Protein AF-0000000075289597 (afdb_homodimer)

Organism: Plasmodium knowlesi (strain H) (NCBI:txid5851)

Foldseek 3Di:
DQDDWDWDDDPQETETERAEQAAEDEDEPHDAAHEYEYEHYENYEYEYEDQEHAEYEYYHYENYEYEYEYYDAEYEYECYEQYEYEYQAEHAEYEEELYENYEYEEECNYDHHDYHYDNYYNYKYWYAHPVRDTDIAGDADDKDWDADPRDIDIDGDPVHDD/DQDDWDWDDDPQETETERAEQAAEDEDEPHDAAHEYEYEHYENYEYEYEDQEHAEYEYYHYENYEYEYEYYDAEYEYECYEQYEYEYQAEHAEYEYELYENYEYEEECNYDHHDYHYDNYYNYKYWYAHPVRDTDIAGDADDKDWDADPRDIDIDGDPVHDD

Solvent-accessible surface area (backbone atoms only — not comparable to full-atom values): 15578 Å² total; per-residue (Å²): 128,86,63,70,55,46,76,44,79,53,91,57,33,36,42,35,34,34,39,65,63,39,81,69,45,76,42,77,78,63,42,54,80,20,32,40,38,37,32,52,28,29,43,26,29,36,37,42,66,38,67,44,26,28,33,40,35,40,34,45,29,34,47,27,36,38,39,35,33,29,42,71,48,40,37,38,39,32,52,26,32,45,32,38,41,36,32,66,28,34,56,46,36,38,35,40,31,46,25,37,39,38,38,38,36,35,25,57,66,38,64,49,38,35,36,37,40,26,44,32,39,66,33,35,41,35,39,30,42,94,86,68,47,76,46,79,46,72,58,84,47,45,35,35,34,38,38,48,87,86,40,80,46,76,43,76,32,81,88,57,82,128,128,86,63,70,58,45,76,45,77,55,94,51,32,39,41,35,32,34,39,64,64,37,79,68,46,76,43,77,78,62,43,55,80,21,32,40,39,38,30,52,28,30,43,27,31,36,38,41,67,37,67,44,25,28,33,42,35,39,36,45,29,34,46,28,35,38,38,36,34,29,42,71,48,39,39,38,38,31,52,26,33,45,31,36,41,36,30,64,28,35,57,46,34,38,36,39,31,48,24,38,39,40,37,38,35,38,24,58,66,38,66,51,36,36,36,38,40,27,43,31,38,66,32,36,40,35,38,30,41,94,84,69,49,77,44,79,48,73,56,83,45,45,34,35,34,38,38,49,88,87,41,78,46,77,43,75,32,81,88,58,83,128

InterPro domains:
  IPR001837 Adenylate cyclase-associated CAP [PTHR10652] (7-158)
  IPR006599 CARP motif [SM00673] (41-79)
  IPR006599 CARP motif [SM00673] (80-117)
  IPR013912 Adenylate cyclase-associated CAP, C-terminal [PF08603] (6-158)
  IPR016098 Cyclase-associated protein CAP/septum formation inhibitor MinC, C-terminal [G3DSA:2.160.20.70] (2-161)
  IPR017901 C-CAP/cofactor C-like domain [PS51329] (2-139)
  IPR036223 Adenylate cyclase-associated CAP, C-terminal superfamily [SSF69340] (7-159)

Structure (mmCIF, N/CA/C/O backbone):
data_AF-0000000075289597-model_v1
#
loop_
_entity.id
_entity.type
_entity.pdbx_description
1 polymer 'Cyclase-associated protein, putative'
#
loop_
_atom_site.group_PDB
_atom_site.id
_atom_site.type_symbol
_atom_site.label_atom_id
_atom_site.label_alt_id
_atom_site.label_comp_id
_atom_site.label_asym_id
_atom_site.label_entity_id
_atom_site.label_seq_id
_atom_site.pdbx_PDB_ins_code
_atom_site.Cartn_x
_atom_site.Cartn_y
_atom_site.Cartn_z
_atom_site.occupancy
_atom_site.B_iso_or_equiv
_atom_site.auth_seq_id
_atom_site.auth_comp_id
_atom_site.auth_asym_id
_atom_site.auth_atom_id
_atom_site.pdbx_PDB_model_num
ATOM 1 N N . MET A 1 1 ? 30.141 -8.047 -5.809 1 43.53 1 MET A N 1
ATOM 2 C CA . MET A 1 1 ? 30.281 -9.305 -6.547 1 43.53 1 MET A CA 1
ATOM 3 C C . MET A 1 1 ? 28.969 -10.062 -6.605 1 43.53 1 MET A C 1
ATOM 5 O O . MET A 1 1 ? 28.328 -10.305 -5.574 1 43.53 1 MET A O 1
ATOM 9 N N . THR A 1 2 ? 28.172 -9.922 -7.672 1 60 2 THR A N 1
ATOM 10 C CA . THR A 1 2 ? 26.828 -10.492 -7.75 1 60 2 THR A CA 1
ATOM 11 C C . THR A 1 2 ? 26.875 -11.992 -7.473 1 60 2 THR A C 1
ATOM 13 O O . THR A 1 2 ? 27.703 -12.711 -8.023 1 60 2 THR A O 1
ATOM 16 N N . SER A 1 3 ? 26.328 -12.445 -6.309 1 80 3 SER A N 1
ATOM 17 C CA . SER A 1 3 ? 26.391 -13.844 -5.902 1 80 3 SER A CA 1
ATOM 18 C C . SER A 1 3 ? 25.812 -14.758 -6.98 1 80 3 SER A C 1
ATOM 20 O O . SER A 1 3 ? 24.922 -14.352 -7.734 1 80 3 SER A O 1
ATOM 22 N N . GLN A 1 4 ? 26.469 -15.805 -7.414 1 92.19 4 GLN A N 1
ATOM 23 C CA . GLN A 1 4 ? 26.016 -16.797 -8.383 1 92.19 4 GLN A CA 1
ATOM 24 C C . GLN A 1 4 ? 24.75 -17.5 -7.902 1 92.19 4 GLN A C 1
ATOM 26 O O . GLN A 1 4 ? 24.531 -17.641 -6.695 1 92.19 4 GLN A O 1
ATOM 31 N N . GLY A 1 5 ? 23.891 -17.781 -8.891 1 96.56 5 GLY A N 1
ATOM 32 C CA . GLY A 1 5 ? 22.688 -18.531 -8.586 1 96.56 5 GLY A CA 1
ATOM 33 C C . GLY A 1 5 ? 22.969 -19.781 -7.781 1 96.56 5 GLY A C 1
ATOM 34 O O . GLY A 1 5 ? 23.969 -20.469 -8 1 96.56 5 GLY A O 1
ATOM 35 N N . ALA A 1 6 ? 22.125 -20.094 -6.879 1 97.5 6 ALA A N 1
ATOM 36 C CA . ALA A 1 6 ? 22.328 -21.25 -6.016 1 97.5 6 ALA A CA 1
ATOM 37 C C . ALA A 1 6 ? 20.984 -21.875 -5.629 1 97.5 6 ALA A C 1
ATOM 39 O O . ALA A 1 6 ? 19.969 -21.188 -5.535 1 97.5 6 ALA A O 1
ATOM 40 N N . VAL A 1 7 ? 20.938 -23.141 -5.5 1 97.88 7 VAL A N 1
ATOM 41 C CA . VAL A 1 7 ? 19.844 -23.922 -4.926 1 97.88 7 VAL A CA 1
ATOM 42 C C . VAL A 1 7 ? 20.375 -24.781 -3.777 1 97.88 7 VAL A C 1
ATOM 44 O O . VAL A 1 7 ? 21.266 -25.609 -3.975 1 97.88 7 VAL A O 1
ATOM 47 N N . LYS A 1 8 ? 19.891 -24.531 -2.625 1 97.62 8 LYS A N 1
ATOM 48 C CA . LYS A 1 8 ? 20.375 -25.25 -1.449 1 97.62 8 LYS A CA 1
ATOM 49 C C . LYS A 1 8 ? 19.219 -25.719 -0.582 1 97.62 8 LYS A C 1
ATOM 51 O O . LYS A 1 8 ? 18.219 -25.016 -0.415 1 97.62 8 LYS A O 1
ATOM 56 N N . LEU A 1 9 ? 19.422 -26.891 -0.018 1 98.06 9 LEU A N 1
ATOM 57 C CA . LEU A 1 9 ? 18.438 -27.406 0.941 1 98.06 9 LEU A CA 1
ATOM 58 C C . LEU A 1 9 ? 18.953 -27.25 2.369 1 98.06 9 LEU A C 1
ATOM 60 O O . LEU A 1 9 ? 20.047 -27.703 2.695 1 98.06 9 LEU A O 1
ATOM 64 N N . LYS A 1 10 ? 18.344 -26.5 3.133 1 96.75 10 LYS A N 1
ATOM 65 C CA . LYS A 1 10 ? 18.609 -26.359 4.559 1 96.75 10 LYS A CA 1
ATOM 66 C C . LYS A 1 10 ? 17.391 -26.734 5.391 1 96.75 10 LYS A C 1
ATOM 68 O O . LYS A 1 10 ? 16.375 -26.047 5.34 1 96.75 10 LYS A O 1
ATOM 73 N N . ASP A 1 11 ? 17.766 -27.844 6.508 1 89.5 11 ASP A N 1
ATOM 74 C CA . ASP A 1 11 ? 16.703 -28.344 7.375 1 89.5 11 ASP A CA 1
ATOM 75 C C . ASP A 1 11 ? 15.445 -28.656 6.57 1 89.5 11 ASP A C 1
ATOM 77 O O . ASP A 1 11 ? 15.047 -27.875 5.707 1 89.5 11 ASP A O 1
ATOM 81 N N . ASN A 1 12 ? 14.43 -28.344 5.734 1 97.69 12 ASN A N 1
ATOM 82 C CA . ASN A 1 12 ? 13.258 -28.594 4.91 1 97.69 12 ASN A CA 1
ATOM 83 C C . ASN A 1 12 ? 12.938 -27.391 4.02 1 97.69 12 ASN A C 1
ATOM 85 O O . ASN A 1 12 ? 11.828 -27.281 3.498 1 97.69 12 ASN A O 1
ATOM 89 N N . GLN A 1 13 ? 13.773 -26.547 3.85 1 98.5 13 GLN A N 1
ATOM 90 C CA . GLN A 1 13 ? 13.562 -25.359 3.023 1 98.5 13 GLN A CA 1
ATOM 91 C C . GLN A 1 13 ? 14.547 -25.312 1.856 1 98.5 13 GLN A C 1
ATOM 93 O O . GLN A 1 13 ? 15.758 -25.328 2.061 1 98.5 13 GLN A O 1
ATOM 98 N N . TRP A 1 14 ? 14.016 -25.359 0.68 1 98.75 14 TRP A N 1
ATOM 99 C CA . TRP A 1 14 ? 14.844 -25.078 -0.488 1 98.75 14 TRP A CA 1
ATOM 100 C C . TRP A 1 14 ? 15.086 -23.578 -0.637 1 98.75 14 TRP A C 1
ATOM 102 O O . TRP A 1 14 ? 14.133 -22.797 -0.714 1 98.75 14 TRP A O 1
ATOM 112 N N . GLU A 1 15 ? 16.312 -23.141 -0.608 1 98.69 15 GLU A N 1
ATOM 113 C CA . GLU A 1 15 ? 16.703 -21.766 -0.862 1 98.69 15 GLU A CA 1
ATOM 114 C C . GLU A 1 15 ? 17.219 -21.594 -2.285 1 98.69 15 GLU A C 1
ATOM 116 O O . GLU A 1 15 ? 18.219 -22.203 -2.668 1 98.69 15 GLU A O 1
ATOM 121 N N . VAL A 1 16 ? 16.547 -20.828 -3.027 1 98.75 16 VAL A N 1
ATOM 122 C CA . VAL A 1 16 ? 16.875 -20.547 -4.418 1 98.75 16 VAL A CA 1
ATOM 123 C C . VAL A 1 16 ? 17.203 -19.062 -4.582 1 98.75 16 VAL A C 1
ATOM 125 O O . VAL A 1 16 ? 16.328 -18.203 -4.43 1 98.75 16 VAL A O 1
ATOM 128 N N . SER A 1 17 ? 18.484 -18.688 -4.914 1 98.5 17 SER A N 1
ATOM 129 C CA . SER A 1 17 ? 18.781 -17.266 -4.848 1 98.5 17 SER A CA 1
ATOM 130 C C . SER A 1 17 ? 19.781 -16.859 -5.926 1 98.5 17 SER A C 1
ATOM 132 O O . SER A 1 17 ? 20.5 -17.703 -6.457 1 98.5 17 SER A O 1
ATOM 134 N N . ASN A 1 18 ? 19.641 -15.633 -6.332 1 98.62 18 ASN A N 1
ATOM 135 C CA . ASN A 1 18 ? 20.656 -14.898 -7.078 1 98.62 18 ASN A CA 1
ATOM 136 C C . ASN A 1 18 ? 20.703 -15.336 -8.539 1 98.62 18 ASN A C 1
ATOM 138 O O . ASN A 1 18 ? 21.734 -15.195 -9.203 1 98.62 18 ASN A O 1
ATOM 142 N N . TYR A 1 19 ? 19.609 -15.945 -8.945 1 98.56 19 TYR A N 1
ATOM 143 C CA . TYR A 1 19 ? 19.516 -16.203 -10.375 1 98.56 19 TYR A CA 1
ATOM 144 C C . TYR A 1 19 ? 19.156 -14.922 -11.133 1 98.56 19 TYR A C 1
ATOM 146 O O . TYR A 1 19 ? 18.281 -14.164 -10.711 1 98.56 19 TYR A O 1
ATOM 154 N N . LYS A 1 20 ? 19.844 -14.656 -12.188 1 98.31 20 LYS A N 1
ATOM 155 C CA . LYS A 1 20 ? 19.594 -13.492 -13.031 1 98.31 20 LYS A CA 1
ATOM 156 C C . LYS A 1 20 ? 19.531 -13.883 -14.5 1 98.31 20 LYS A C 1
ATOM 158 O O . LYS A 1 20 ? 20.5 -14.414 -15.047 1 98.31 20 LYS A O 1
ATOM 163 N N . ASN A 1 21 ? 18.391 -13.68 -15.094 1 98 21 ASN A N 1
ATOM 164 C CA . ASN A 1 21 ? 18.156 -13.852 -16.531 1 98 21 ASN A CA 1
ATOM 165 C C . ASN A 1 21 ? 18.406 -15.289 -16.969 1 98 21 ASN A C 1
ATOM 167 O O . ASN A 1 21 ? 18.984 -15.523 -18.031 1 98 21 ASN A O 1
ATOM 171 N N . GLU A 1 22 ? 18.141 -16.203 -16.062 1 97.25 22 GLU A N 1
ATOM 172 C CA . GLU A 1 22 ? 18.109 -17.609 -16.469 1 97.25 22 GLU A CA 1
ATOM 173 C C . GLU A 1 22 ? 16.781 -17.969 -17.125 1 97.25 22 GLU A C 1
ATOM 175 O O . GLU A 1 22 ? 15.719 -17.547 -16.672 1 97.25 22 GLU A O 1
ATOM 180 N N . LYS A 1 23 ? 16.953 -18.625 -18.188 1 97.25 23 LYS A N 1
ATOM 181 C CA . LYS A 1 23 ? 15.727 -18.984 -18.906 1 97.25 23 LYS A CA 1
ATOM 182 C C . LYS A 1 23 ? 14.836 -19.875 -18.047 1 97.25 23 LYS A C 1
ATOM 184 O O . LYS A 1 23 ? 13.617 -19.688 -18 1 97.25 23 LYS A O 1
ATOM 189 N N . LYS A 1 24 ? 15.5 -20.922 -17.438 1 98.44 24 LYS A N 1
ATOM 190 C CA . LYS A 1 24 ? 14.719 -21.875 -16.656 1 98.44 24 LYS A CA 1
ATOM 191 C C . LYS A 1 24 ? 15.57 -22.531 -15.578 1 98.44 24 LYS A C 1
ATOM 193 O O . LYS A 1 24 ? 16.688 -22.969 -15.844 1 98.44 24 LYS A O 1
ATOM 198 N N . VAL A 1 25 ? 15.125 -22.484 -14.445 1 98.44 25 VAL A N 1
ATOM 199 C CA . VAL A 1 25 ? 15.664 -23.234 -13.312 1 98.44 25 VAL A CA 1
ATOM 200 C C . VAL A 1 25 ? 14.633 -24.234 -12.82 1 98.44 25 VAL A C 1
ATOM 202 O O . VAL A 1 25 ? 13.508 -23.859 -12.461 1 98.44 25 VAL A O 1
ATOM 205 N N . THR A 1 26 ? 15.008 -25.516 -12.805 1 98.69 26 THR A N 1
ATOM 206 C CA . THR A 1 26 ? 14.055 -26.562 -12.43 1 98.69 26 THR A CA 1
ATOM 207 C C . THR A 1 26 ? 14.422 -27.156 -11.078 1 98.69 26 THR A C 1
ATOM 209 O O . THR A 1 26 ? 15.578 -27.5 -10.836 1 98.69 26 THR A O 1
ATOM 212 N N . LEU A 1 27 ? 13.453 -27.203 -10.227 1 98.56 27 LEU A N 1
ATOM 213 C CA . LEU A 1 27 ? 13.562 -27.938 -8.977 1 98.56 27 LEU A CA 1
ATOM 214 C C . LEU A 1 27 ? 12.812 -29.266 -9.055 1 98.56 27 LEU A C 1
ATOM 216 O O . LEU A 1 27 ? 11.578 -29.281 -9.125 1 98.56 27 LEU A O 1
ATOM 220 N N . ASP A 1 28 ? 13.539 -30.344 -8.984 1 97.75 28 ASP A N 1
ATOM 221 C CA . ASP A 1 28 ? 12.891 -31.641 -9.195 1 97.75 28 ASP A CA 1
ATOM 222 C C . ASP A 1 28 ? 13.078 -32.531 -7.98 1 97.75 28 ASP A C 1
ATOM 224 O O . ASP A 1 28 ? 12.695 -33.719 -8.008 1 97.75 28 ASP A O 1
ATOM 228 N N . GLN A 1 29 ? 13.609 -32 -6.906 1 97.88 29 GLN A N 1
ATOM 229 C CA . GLN A 1 29 ? 13.867 -32.844 -5.738 1 97.88 29 GLN A CA 1
ATOM 230 C C . GLN A 1 29 ? 13.039 -32.375 -4.539 1 97.88 29 GLN A C 1
ATOM 232 O O . GLN A 1 29 ? 13.266 -32.812 -3.414 1 97.88 29 GLN A O 1
ATOM 237 N N . VAL A 1 30 ? 12.133 -31.453 -4.789 1 98.56 30 VAL A N 1
ATOM 238 C CA . VAL A 1 30 ? 11.32 -30.922 -3.695 1 98.56 30 VAL A CA 1
ATOM 239 C C . VAL A 1 30 ? 10.422 -32.031 -3.137 1 98.56 30 VAL A C 1
ATOM 241 O O . VAL A 1 30 ? 9.836 -32.781 -3.893 1 98.56 30 VAL A O 1
ATOM 244 N N . GLN A 1 31 ? 10.312 -32.094 -1.853 1 98.06 31 GLN A N 1
ATOM 245 C CA . GLN A 1 31 ? 9.461 -33.062 -1.181 1 98.06 31 GLN A CA 1
ATOM 246 C C . GLN A 1 31 ? 8.234 -32.375 -0.566 1 98.06 31 GLN A C 1
ATOM 248 O O . GLN A 1 31 ? 8.203 -31.156 -0.429 1 98.06 31 GLN A O 1
ATOM 253 N N . VAL A 1 32 ? 7.336 -33.188 -0.093 1 98.06 32 VAL A N 1
ATOM 254 C CA . VAL A 1 32 ? 6.012 -32.781 0.341 1 98.06 32 VAL A CA 1
ATOM 255 C C . VAL A 1 32 ? 6.141 -31.844 1.549 1 98.06 32 VAL A C 1
ATOM 257 O O . VAL A 1 32 ? 5.359 -30.906 1.704 1 98.06 32 VAL A O 1
ATOM 260 N N . ASN A 1 33 ? 7.082 -32.094 2.355 1 98.06 33 ASN A N 1
ATOM 261 C CA . ASN A 1 33 ? 7.207 -31.312 3.582 1 98.06 33 ASN A CA 1
ATOM 262 C C . ASN A 1 33 ? 8.133 -30.109 3.393 1 98.06 33 ASN A C 1
ATOM 264 O O . ASN A 1 33 ? 8.438 -29.406 4.352 1 98.06 33 ASN A O 1
ATOM 268 N N . ASN A 1 34 ? 8.602 -29.859 2.078 1 98.75 34 ASN A N 1
ATOM 269 C CA . ASN A 1 34 ? 9.547 -28.781 1.824 1 98.75 34 ASN A CA 1
ATOM 270 C C . ASN A 1 34 ? 8.836 -27.453 1.571 1 98.75 34 ASN A C 1
ATOM 272 O O . ASN A 1 34 ? 7.734 -27.438 1.013 1 98.75 34 ASN A O 1
ATOM 276 N N . ALA A 1 35 ? 9.383 -26.406 2.096 1 98.81 35 ALA A N 1
ATOM 277 C CA . ALA A 1 35 ? 9.086 -25.078 1.591 1 98.81 35 ALA A CA 1
ATOM 278 C C . ALA A 1 35 ? 10.102 -24.641 0.54 1 98.81 35 ALA A C 1
ATOM 280 O O . ALA A 1 35 ? 11.266 -25.047 0.594 1 98.81 35 ALA A O 1
ATOM 281 N N . VAL A 1 36 ? 9.711 -23.938 -0.433 1 98.88 36 VAL A N 1
ATOM 282 C CA . VAL A 1 36 ? 10.609 -23.375 -1.437 1 98.88 36 VAL A CA 1
ATOM 283 C C . VAL A 1 36 ? 10.664 -21.859 -1.293 1 98.88 36 VAL A C 1
ATOM 285 O O . VAL A 1 36 ? 9.625 -21.188 -1.344 1 98.88 36 VAL A O 1
ATOM 288 N N . ASN A 1 37 ? 11.805 -21.328 -1.07 1 98.88 37 ASN A N 1
ATOM 289 C CA . ASN A 1 37 ? 12.039 -19.891 -0.942 1 98.88 37 ASN A CA 1
ATOM 290 C C . ASN A 1 37 ? 12.906 -19.359 -2.078 1 98.88 37 ASN A C 1
ATOM 292 O O . ASN A 1 37 ? 14.086 -19.688 -2.168 1 98.88 37 ASN A O 1
ATOM 296 N N . ILE A 1 38 ? 12.32 -18.547 -2.873 1 98.88 38 ILE A N 1
ATOM 297 C CA . ILE A 1 38 ? 13.031 -17.938 -3.984 1 98.88 38 ILE A CA 1
ATOM 298 C C . ILE A 1 38 ? 13.305 -16.469 -3.662 1 98.88 38 ILE A C 1
ATOM 300 O O . ILE A 1 38 ? 12.383 -15.695 -3.381 1 98.88 38 ILE A O 1
ATOM 304 N N . TYR A 1 39 ? 14.562 -16.062 -3.678 1 98.5 39 TYR A N 1
ATOM 305 C CA . TYR A 1 39 ? 14.805 -14.68 -3.279 1 98.5 39 TYR A CA 1
ATOM 306 C C . TYR A 1 39 ? 15.992 -14.094 -4.043 1 98.5 39 TYR A C 1
ATOM 308 O O . TYR A 1 39 ? 16.875 -14.828 -4.488 1 98.5 39 TYR A O 1
ATOM 316 N N . HIS A 1 40 ? 15.906 -12.812 -4.277 1 98.69 40 HIS A N 1
ATOM 317 C CA . HIS A 1 40 ? 16.953 -12.047 -4.957 1 98.69 40 HIS A CA 1
ATOM 318 C C . HIS A 1 40 ? 17.219 -12.602 -6.352 1 98.69 40 HIS A C 1
ATOM 320 O O . HIS A 1 40 ? 18.375 -12.82 -6.723 1 98.69 40 HIS A O 1
ATOM 326 N N . CYS A 1 41 ? 16.156 -12.867 -7.055 1 98.81 41 CYS A N 1
ATOM 327 C CA . CYS A 1 41 ? 16.281 -13.367 -8.422 1 98.81 41 CYS A CA 1
ATOM 328 C C . CYS A 1 41 ? 15.688 -12.375 -9.414 1 98.81 41 CYS A C 1
ATOM 330 O O . CYS A 1 41 ? 14.82 -11.57 -9.055 1 98.81 41 CYS A O 1
ATOM 332 N N . GLU A 1 42 ? 16.109 -12.383 -10.578 1 98.81 42 GLU A N 1
ATOM 333 C CA . GLU A 1 42 ? 15.672 -11.453 -11.617 1 98.81 42 GLU A CA 1
ATOM 334 C C . GLU A 1 42 ? 15.578 -12.148 -12.977 1 98.81 42 GLU A C 1
ATOM 336 O O . GLU A 1 42 ? 16.484 -12.891 -13.359 1 98.81 42 GLU A O 1
ATOM 341 N N . GLY A 1 43 ? 14.562 -11.898 -13.648 1 98.62 43 GLY A N 1
ATOM 342 C CA . GLY A 1 43 ? 14.438 -12.32 -15.031 1 98.62 43 GLY A CA 1
ATOM 343 C C . GLY A 1 43 ? 14.555 -13.82 -15.219 1 98.62 43 GLY A C 1
ATOM 344 O O . GLY A 1 43 ? 15.188 -14.289 -16.172 1 98.62 43 GLY A O 1
ATOM 345 N N . THR A 1 44 ? 14.062 -14.602 -14.336 1 98.88 44 THR A N 1
ATOM 346 C CA . THR A 1 44 ? 14.266 -16.047 -14.375 1 98.88 44 THR A CA 1
ATOM 347 C C . THR A 1 44 ? 12.945 -16.781 -14.195 1 98.88 44 THR A C 1
ATOM 349 O O . THR A 1 44 ? 12.07 -16.328 -13.453 1 98.88 44 THR A O 1
ATOM 352 N N . THR A 1 45 ? 12.781 -17.906 -14.828 1 98.94 45 THR A N 1
ATOM 353 C CA . THR A 1 45 ? 11.617 -18.766 -14.664 1 98.94 45 THR A CA 1
ATOM 354 C C . THR A 1 45 ? 11.984 -20 -13.828 1 98.94 45 THR A C 1
ATOM 356 O O . THR A 1 45 ? 12.984 -20.672 -14.102 1 98.94 45 THR A O 1
ATOM 359 N N . PHE A 1 46 ? 11.203 -20.234 -12.883 1 98.94 46 PHE A N 1
ATOM 360 C CA . PHE A 1 46 ? 11.391 -21.406 -12.031 1 98.94 46 PHE A CA 1
ATOM 361 C C . PHE A 1 46 ? 10.258 -22.406 -12.234 1 98.94 46 PHE A C 1
ATOM 363 O O . PHE A 1 46 ? 9.086 -22.031 -12.297 1 98.94 46 PHE A O 1
ATOM 370 N N . VAL A 1 47 ? 10.656 -23.641 -12.352 1 98.94 47 VAL A N 1
ATOM 371 C CA . VAL A 1 47 ? 9.672 -24.703 -12.461 1 98.94 47 VAL A CA 1
ATOM 372 C C . VAL A 1 47 ? 9.852 -25.703 -11.32 1 98.94 47 VAL A C 1
ATOM 374 O O . VAL A 1 47 ? 10.922 -26.297 -11.172 1 98.94 47 VAL A O 1
ATOM 377 N N . ILE A 1 48 ? 8.844 -25.797 -10.531 1 98.81 48 ILE A N 1
ATOM 378 C CA . IL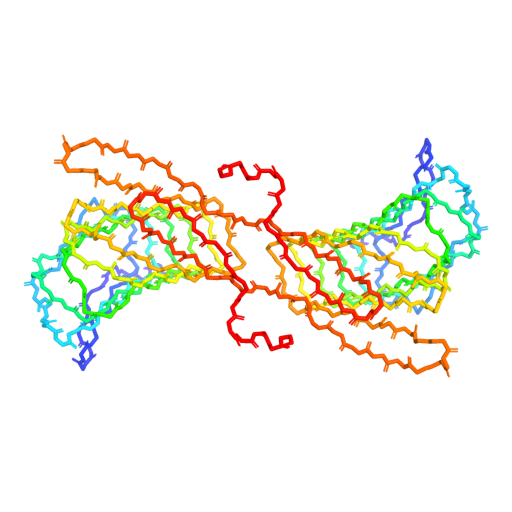E A 1 48 ? 8.852 -26.797 -9.461 1 98.81 48 ILE A CA 1
ATOM 379 C C . ILE A 1 48 ? 8.047 -28.016 -9.883 1 98.81 48 ILE A C 1
ATOM 381 O O . ILE A 1 48 ? 6.82 -27.969 -9.977 1 98.81 48 ILE A O 1
ATOM 385 N N . GLU A 1 49 ? 8.719 -29.125 -10.016 1 97.88 49 GLU A N 1
ATOM 386 C CA . GLU A 1 49 ? 8.117 -30.25 -10.719 1 97.88 49 GLU A CA 1
ATOM 387 C C . GLU A 1 49 ? 7.34 -31.141 -9.75 1 97.88 49 GLU A C 1
ATOM 389 O O . GLU A 1 49 ? 6.492 -31.938 -10.18 1 97.88 49 GLU A O 1
ATOM 394 N N . ASN A 1 50 ? 7.641 -30.984 -8.555 1 95.94 50 ASN A N 1
ATOM 395 C CA . ASN A 1 50 ? 7.012 -31.859 -7.578 1 95.94 50 ASN A CA 1
ATOM 396 C C . ASN A 1 50 ? 5.496 -31.688 -7.547 1 95.94 50 ASN A C 1
ATOM 398 O O . ASN A 1 50 ? 5 -30.562 -7.664 1 95.94 50 ASN A O 1
ATOM 402 N N . GLU A 1 51 ? 4.812 -32.781 -7.305 1 97.75 51 GLU A N 1
ATOM 403 C CA . GLU A 1 51 ? 3.352 -32.812 -7.34 1 97.75 51 GLU A CA 1
ATOM 404 C C . GLU A 1 51 ? 2.764 -31.922 -6.25 1 97.75 51 GLU A C 1
ATOM 406 O O . GLU A 1 51 ? 1.746 -31.25 -6.461 1 97.75 51 GLU A O 1
ATOM 411 N N . LYS A 1 52 ? 3.285 -32.062 -5.098 1 98.5 52 LYS A N 1
ATOM 412 C CA . LYS A 1 52 ? 2.762 -31.328 -3.945 1 98.5 52 LYS A CA 1
ATOM 413 C C . LYS A 1 52 ? 3.873 -31 -2.951 1 98.5 52 LYS A C 1
ATOM 415 O O . LYS A 1 52 ? 4.754 -31.828 -2.703 1 98.5 52 LYS A O 1
ATOM 420 N N . PHE A 1 53 ? 3.928 -29.812 -2.408 1 98.62 53 PHE A N 1
ATOM 421 C CA . PHE A 1 53 ? 4.867 -29.438 -1.362 1 98.62 53 PHE A CA 1
ATOM 422 C C . PHE A 1 53 ? 4.254 -28.391 -0.441 1 98.62 53 PHE A C 1
ATOM 424 O O . PHE A 1 53 ? 3.104 -27.984 -0.625 1 98.62 53 PHE A O 1
ATOM 431 N N . LYS A 1 54 ? 4.914 -27.922 0.484 1 98.56 54 LYS A N 1
ATOM 432 C CA . LYS A 1 54 ? 4.336 -27.203 1.617 1 98.56 54 LYS A CA 1
ATOM 433 C C . LYS A 1 54 ? 3.982 -25.766 1.239 1 98.56 54 LYS A C 1
ATOM 435 O O . LYS A 1 54 ? 2.832 -25.344 1.385 1 98.56 54 LYS A O 1
ATOM 440 N N . SER A 1 55 ? 4.977 -24.984 0.865 1 98.81 55 SER A N 1
ATOM 441 C CA . SER A 1 55 ? 4.727 -23.562 0.632 1 98.81 55 SER A CA 1
ATOM 442 C C . SER A 1 55 ? 5.77 -22.969 -0.304 1 98.81 55 SER A C 1
ATOM 444 O O . SER A 1 55 ? 6.824 -23.562 -0.529 1 98.81 55 SER A O 1
ATOM 446 N N . LEU A 1 56 ? 5.43 -21.859 -0.912 1 98.94 56 LEU A N 1
ATOM 447 C CA . LEU A 1 56 ? 6.305 -21.094 -1.787 1 98.94 56 LEU A CA 1
ATOM 448 C C . LEU A 1 56 ? 6.434 -19.656 -1.293 1 98.94 56 LEU A C 1
ATOM 450 O O . LEU A 1 56 ? 5.434 -19.016 -0.946 1 98.94 56 LEU A O 1
ATOM 454 N N . ALA A 1 57 ? 7.559 -19.141 -1.206 1 98.94 57 ALA A N 1
ATOM 455 C CA . ALA A 1 57 ? 7.785 -17.719 -0.941 1 98.94 57 ALA A CA 1
ATOM 456 C C . ALA A 1 57 ? 8.672 -17.094 -2.014 1 98.94 57 ALA A C 1
ATOM 458 O O . ALA A 1 57 ? 9.664 -17.703 -2.438 1 98.94 57 ALA A O 1
ATOM 459 N N . MET A 1 58 ? 8.312 -16.031 -2.5 1 98.94 58 MET A N 1
ATOM 460 C CA . MET A 1 58 ? 9.117 -15.18 -3.377 1 98.94 58 MET A CA 1
ATOM 461 C C . MET A 1 58 ? 9.445 -13.852 -2.701 1 98.94 58 MET A C 1
ATOM 463 O O . MET A 1 58 ? 8.547 -13.117 -2.293 1 98.94 58 MET A O 1
ATOM 467 N N . HIS A 1 59 ? 10.664 -13.555 -2.543 1 98.88 59 HIS A N 1
ATOM 468 C CA . HIS A 1 59 ? 11.102 -12.344 -1.855 1 98.88 59 HIS A CA 1
ATOM 469 C C . HIS A 1 59 ? 12.133 -11.586 -2.684 1 98.88 59 HIS A C 1
ATOM 471 O O . HIS A 1 59 ? 13.148 -12.148 -3.098 1 98.88 59 HIS A O 1
ATOM 477 N N . LYS A 1 60 ? 11.852 -10.289 -2.99 1 98.88 60 LYS A N 1
ATOM 478 C CA . LYS A 1 60 ? 12.766 -9.43 -3.734 1 98.88 60 LYS A CA 1
ATOM 479 C C . LYS A 1 60 ? 13.109 -10.039 -5.094 1 98.88 60 LYS A C 1
ATOM 481 O O . LYS A 1 60 ? 14.281 -10.172 -5.445 1 98.88 60 LYS A O 1
ATOM 486 N N . CYS A 1 61 ? 12.125 -10.391 -5.758 1 98.88 61 CYS A N 1
ATOM 487 C CA . CYS A 1 61 ? 12.258 -10.914 -7.113 1 98.88 61 CYS A CA 1
ATOM 488 C C . CYS A 1 61 ? 11.688 -9.938 -8.133 1 98.88 61 CYS A C 1
ATOM 490 O O . CYS A 1 61 ? 10.68 -9.273 -7.875 1 98.88 61 CYS A O 1
ATOM 492 N N . THR A 1 62 ? 12.266 -9.82 -9.227 1 98.94 62 THR A N 1
ATOM 493 C CA . THR A 1 62 ? 11.812 -8.938 -10.297 1 98.94 62 THR A CA 1
ATOM 494 C C . THR A 1 62 ? 11.758 -9.688 -11.625 1 98.94 62 THR A C 1
ATOM 496 O O . THR A 1 62 ? 12.727 -10.359 -12.008 1 98.94 62 THR A O 1
ATOM 499 N N . ASN A 1 63 ? 10.68 -9.641 -12.258 1 98.88 63 ASN A N 1
ATOM 500 C CA . ASN A 1 63 ? 10.523 -10.258 -13.57 1 98.88 63 ASN A CA 1
ATOM 501 C C . ASN A 1 63 ? 10.758 -11.766 -13.5 1 98.88 63 ASN A C 1
ATOM 503 O O . ASN A 1 63 ? 11.508 -12.32 -14.312 1 98.88 63 ASN A O 1
ATOM 507 N N . CYS A 1 64 ? 10.234 -12.383 -12.539 1 98.94 64 CYS A N 1
ATOM 508 C CA . CYS A 1 64 ? 10.375 -13.828 -12.375 1 98.94 64 CYS A CA 1
ATOM 509 C C . CYS A 1 64 ? 9.047 -14.531 -12.578 1 98.94 64 CYS A C 1
ATOM 511 O O . CYS A 1 64 ? 7.984 -13.953 -12.328 1 98.94 64 CYS A O 1
ATOM 513 N N . ASN A 1 65 ? 9.125 -15.711 -13.031 1 98.88 65 ASN A N 1
ATOM 514 C CA . ASN A 1 65 ? 7.977 -16.594 -13.195 1 98.88 65 ASN A CA 1
ATOM 515 C C . ASN A 1 65 ? 8.164 -17.906 -12.43 1 98.88 65 ASN A C 1
ATOM 517 O O . ASN A 1 65 ? 9.25 -18.484 -12.43 1 98.88 65 ASN A O 1
ATOM 521 N N . VAL A 1 66 ? 7.145 -18.344 -11.812 1 98.94 66 VAL A N 1
ATOM 522 C CA . VAL A 1 66 ? 7.18 -19.625 -11.141 1 98.94 66 VAL A CA 1
ATOM 523 C C . VAL A 1 66 ? 5.996 -20.484 -11.602 1 98.94 66 VAL A C 1
ATOM 525 O O . VAL A 1 66 ? 4.863 -20 -11.641 1 98.94 66 VAL A O 1
ATOM 528 N N . VAL A 1 67 ? 6.234 -21.656 -11.961 1 98.94 67 VAL A N 1
ATOM 529 C CA . VAL A 1 67 ? 5.199 -22.641 -12.273 1 98.94 67 VAL A CA 1
ATOM 530 C C . VAL A 1 67 ? 5.266 -23.797 -11.273 1 98.94 67 VAL A C 1
ATOM 532 O O . VAL A 1 67 ? 6.344 -24.344 -11.016 1 98.94 67 VAL A O 1
ATOM 535 N N . LEU A 1 68 ? 4.152 -24.109 -10.734 1 98.81 68 LEU A N 1
ATOM 536 C CA . LEU A 1 68 ? 4.094 -25.203 -9.766 1 98.81 68 LEU A CA 1
ATOM 537 C C . LEU A 1 68 ? 2.771 -25.953 -9.875 1 98.81 68 LEU A C 1
ATOM 539 O O . LEU A 1 68 ? 1.873 -25.531 -10.609 1 98.81 68 LEU A O 1
ATOM 543 N N . LYS A 1 69 ? 2.648 -27.016 -9.188 1 97.75 69 LYS A N 1
ATOM 544 C CA . LYS A 1 69 ? 1.431 -27.828 -9.25 1 97.75 69 LYS A CA 1
ATOM 545 C C . LYS A 1 69 ? 0.545 -27.562 -8.031 1 97.75 69 LYS A C 1
ATOM 547 O O . LYS A 1 69 ? -0.172 -26.562 -7.977 1 97.75 69 LYS A O 1
ATOM 552 N N . ASN A 1 70 ? 0.618 -28.344 -6.906 1 98.12 70 ASN A N 1
ATOM 553 C CA . ASN A 1 70 ? -0.237 -28.203 -5.73 1 98.12 70 ASN A CA 1
ATOM 554 C C . ASN A 1 70 ? 0.548 -27.719 -4.52 1 98.12 70 ASN A C 1
ATOM 556 O O . ASN A 1 70 ? 1.687 -28.125 -4.301 1 98.12 70 ASN A O 1
ATOM 560 N N . LEU A 1 71 ? -0.048 -26.906 -3.771 1 98.19 71 LEU A N 1
ATOM 561 C CA . LEU A 1 71 ? 0.521 -26.469 -2.5 1 98.19 71 LEU A CA 1
ATOM 562 C C . LEU A 1 71 ? -0.351 -26.922 -1.333 1 98.19 71 LEU A C 1
ATOM 564 O O . LEU A 1 71 ? -1.58 -26.891 -1.424 1 98.19 71 LEU A O 1
ATOM 568 N N . ILE A 1 72 ? 0.258 -27.203 -0.312 1 98 72 ILE A N 1
ATOM 569 C CA . ILE A 1 72 ? -0.439 -27.594 0.908 1 98 72 ILE A CA 1
ATOM 570 C C . ILE A 1 72 ? -0.873 -26.344 1.679 1 98 72 ILE A C 1
ATOM 572 O O . ILE A 1 72 ? -1.983 -26.297 2.213 1 98 72 ILE A O 1
ATOM 576 N N . SER A 1 73 ? -0.001 -25.375 1.836 1 97.25 73 SER A N 1
ATOM 577 C CA . SER A 1 73 ? -0.3 -24.203 2.648 1 97.25 73 SER A CA 1
ATOM 578 C C . SER A 1 73 ? -0.518 -22.969 1.776 1 97.25 73 SER A C 1
ATOM 580 O O . SER A 1 73 ? -1.586 -22.797 1.183 1 97.25 73 SER A O 1
ATOM 582 N N . SER A 1 74 ? 0.564 -22.203 1.562 1 98.31 74 SER A N 1
ATOM 583 C CA . SER A 1 74 ? 0.292 -20.891 0.961 1 98.31 74 SER A CA 1
ATOM 584 C C . SER A 1 74 ? 1.438 -20.453 0.058 1 98.31 74 SER A C 1
ATOM 586 O O . SER A 1 74 ? 2.514 -21.047 0.072 1 98.31 74 SER A O 1
ATOM 588 N N . ILE A 1 75 ? 1.18 -19.438 -0.739 1 98.88 75 ILE A N 1
ATOM 589 C CA . ILE A 1 75 ? 2.176 -18.672 -1.474 1 98.88 75 ILE A CA 1
ATOM 590 C C . ILE A 1 75 ? 2.346 -17.297 -0.827 1 98.88 75 ILE A C 1
ATOM 592 O O . ILE A 1 75 ? 1.361 -16.641 -0.467 1 98.88 75 ILE A O 1
ATOM 596 N N . GLU A 1 76 ? 3.518 -16.875 -0.659 1 98.94 76 GLU A N 1
ATOM 597 C CA . GLU A 1 76 ? 3.82 -15.531 -0.168 1 98.94 76 GLU A CA 1
ATOM 598 C C . GLU A 1 76 ? 4.707 -14.766 -1.149 1 98.94 76 GLU A C 1
ATOM 600 O O . GLU A 1 76 ? 5.789 -15.242 -1.511 1 98.94 76 GLU A O 1
ATOM 605 N N . ILE A 1 77 ? 4.277 -13.648 -1.6 1 99 77 ILE A N 1
ATOM 606 C CA . ILE A 1 77 ? 5.035 -12.758 -2.473 1 99 77 ILE A CA 1
ATOM 607 C C . ILE A 1 77 ? 5.32 -11.445 -1.747 1 99 77 ILE A C 1
ATOM 609 O O . ILE A 1 77 ? 4.395 -10.734 -1.35 1 99 77 ILE A O 1
ATOM 613 N N . ILE A 1 78 ? 6.547 -11.117 -1.634 1 98.94 78 ILE A N 1
ATOM 614 C CA . ILE A 1 78 ? 6.895 -9.953 -0.825 1 98.94 78 ILE A CA 1
ATOM 615 C C . ILE A 1 78 ? 7.973 -9.133 -1.533 1 98.94 78 ILE A C 1
ATOM 617 O O . ILE A 1 78 ? 8.938 -9.695 -2.066 1 98.94 78 ILE A O 1
ATOM 621 N N . SER A 1 79 ? 7.828 -7.797 -1.572 1 98.88 79 SER A N 1
ATOM 622 C CA . SER A 1 79 ? 8.828 -6.867 -2.088 1 98.88 79 SER A CA 1
ATOM 623 C C . SER A 1 79 ? 9.297 -7.273 -3.48 1 98.88 79 SER A C 1
ATOM 625 O O . SER A 1 79 ? 10.5 -7.324 -3.748 1 98.88 79 SER A O 1
ATOM 627 N N . SER A 1 80 ? 8.375 -7.594 -4.281 1 98.94 80 SER A N 1
ATOM 628 C CA . SER A 1 80 ? 8.688 -8.102 -5.613 1 98.94 80 SER A CA 1
ATOM 629 C C . SER A 1 80 ? 7.926 -7.332 -6.691 1 98.94 80 SER A C 1
ATOM 631 O O . SER A 1 80 ? 6.93 -6.664 -6.398 1 98.94 80 SER A O 1
ATOM 633 N N . SER A 1 81 ? 8.398 -7.387 -7.863 1 98.94 81 SER A N 1
ATOM 634 C CA . SER A 1 81 ? 7.766 -6.648 -8.953 1 98.94 81 SER A CA 1
ATOM 635 C C . SER A 1 81 ? 7.758 -7.465 -10.242 1 98.94 81 SER A C 1
ATOM 637 O O . SER A 1 81 ? 8.719 -8.18 -10.531 1 98.94 81 SER A O 1
ATOM 639 N N . LYS A 1 82 ? 6.707 -7.387 -10.93 1 98.88 82 LYS A N 1
ATOM 640 C CA . LYS A 1 82 ? 6.535 -8.07 -12.203 1 98.88 82 LYS A CA 1
ATOM 641 C C . LYS A 1 82 ? 6.746 -9.578 -12.055 1 98.88 82 LYS A C 1
ATOM 643 O O . LYS A 1 82 ? 7.531 -10.18 -12.789 1 98.88 82 LYS A O 1
ATOM 648 N N . VAL A 1 83 ? 6.047 -10.117 -11.219 1 98.88 83 VAL A N 1
ATOM 649 C CA . VAL A 1 83 ? 6.188 -11.547 -10.977 1 98.88 83 VAL A CA 1
ATOM 650 C C . VAL A 1 83 ? 4.914 -12.273 -11.406 1 98.88 83 VAL A C 1
ATOM 652 O O . VAL A 1 83 ? 3.816 -11.711 -11.328 1 98.88 83 VAL A O 1
ATOM 655 N N . LYS A 1 84 ? 5.086 -13.461 -11.852 1 98.94 84 LYS A N 1
ATOM 656 C CA . LYS A 1 84 ? 3.996 -14.344 -12.25 1 98.94 84 LYS A CA 1
ATOM 657 C C . LYS A 1 84 ? 4.094 -15.688 -11.539 1 98.94 84 LYS A C 1
ATOM 659 O O . LYS A 1 84 ? 5.176 -16.281 -11.445 1 98.94 84 LYS A O 1
ATOM 664 N N . VAL A 1 85 ? 3.021 -16.125 -11 1 98.94 85 VAL A N 1
ATOM 665 C CA . VAL A 1 85 ? 2.943 -17.469 -10.43 1 98.94 85 VAL A CA 1
ATOM 666 C C . VAL A 1 85 ? 1.813 -18.25 -11.102 1 98.94 85 VAL A C 1
ATOM 668 O O . VAL A 1 85 ? 0.668 -17.781 -11.133 1 98.94 85 VAL A O 1
ATOM 671 N N . GLN A 1 86 ? 2.152 -19.297 -11.633 1 98.88 86 GLN A N 1
ATOM 672 C CA . GLN A 1 86 ? 1.164 -20.188 -12.25 1 98.88 86 GLN A CA 1
ATOM 673 C C . GLN A 1 86 ? 0.996 -21.469 -11.453 1 98.88 86 GLN A C 1
ATOM 675 O O . GLN A 1 86 ? 1.947 -22.234 -11.289 1 98.88 86 GLN A O 1
ATOM 680 N N . VAL A 1 87 ? -0.23 -21.656 -11 1 98.69 87 VAL A N 1
ATOM 681 C CA . VAL A 1 87 ? -0.576 -22.859 -10.258 1 98.69 87 VAL A CA 1
ATOM 682 C C . VAL A 1 87 ? -1.363 -23.812 -11.164 1 98.69 87 VAL A C 1
ATOM 684 O O . VAL A 1 87 ? -2.512 -23.531 -11.516 1 98.69 87 VAL A O 1
ATOM 687 N N . LEU A 1 88 ? -0.834 -24.922 -11.461 1 98.25 88 LEU A N 1
ATOM 688 C CA . LEU A 1 88 ? -1.465 -25.859 -12.383 1 98.25 88 LEU A CA 1
ATOM 689 C C . LEU A 1 88 ? -2.508 -26.719 -11.656 1 98.25 88 LEU A C 1
ATOM 691 O O . LEU A 1 88 ? -3.406 -27.266 -12.289 1 98.25 88 LEU A O 1
ATOM 695 N N . GLY A 1 89 ? -2.316 -26.891 -10.336 1 97.44 89 GLY A N 1
ATOM 696 C CA . GLY A 1 89 ? -3.256 -27.594 -9.484 1 97.44 89 GLY A CA 1
ATOM 697 C C . GLY A 1 89 ? -3.996 -26.672 -8.523 1 97.44 89 GLY A C 1
ATOM 698 O O . GLY A 1 89 ? -4.648 -25.719 -8.953 1 97.44 89 GLY A O 1
ATOM 699 N N . ASN A 1 90 ? -3.721 -27 -7.184 1 96.94 90 ASN A N 1
ATOM 700 C CA . ASN A 1 90 ? -4.504 -26.266 -6.188 1 96.94 90 ASN A CA 1
ATOM 701 C C . ASN A 1 90 ? -3.611 -25.469 -5.25 1 96.94 90 ASN A C 1
ATOM 703 O O . ASN A 1 90 ? -2.541 -25.922 -4.852 1 96.94 90 ASN A O 1
ATOM 707 N N . CYS A 1 91 ? -4.035 -24.234 -4.977 1 97.31 91 CYS A N 1
ATOM 708 C CA . CYS A 1 91 ? -3.498 -23.375 -3.932 1 97.31 91 CYS A CA 1
ATOM 709 C C . CYS A 1 91 ? -4.598 -22.531 -3.299 1 97.31 91 CYS A C 1
ATOM 711 O O . CYS A 1 91 ? -5.273 -21.766 -3.99 1 97.31 91 CYS A O 1
ATOM 713 N N . SER A 1 92 ? -4.695 -22.5 -2.012 1 96.12 92 SER A N 1
ATOM 714 C CA . SER A 1 92 ? -5.867 -21.906 -1.385 1 96.12 92 SER A CA 1
ATOM 715 C C . SER A 1 92 ? -5.566 -20.5 -0.863 1 96.12 92 SER A C 1
ATOM 717 O O . SER A 1 92 ? -6.477 -19.688 -0.697 1 96.12 92 SER A O 1
ATOM 719 N N . SER A 1 93 ? -4.309 -20.281 -0.515 1 98.56 93 SER A N 1
ATOM 720 C CA . SER A 1 93 ? -3.992 -19.031 0.161 1 98.56 93 SER A CA 1
ATOM 721 C C . SER A 1 93 ? -2.771 -18.359 -0.462 1 98.56 93 SER A C 1
ATOM 723 O O . SER A 1 93 ? -1.721 -18.984 -0.611 1 98.56 93 SER A O 1
ATOM 725 N N . ILE A 1 94 ? -2.926 -17.109 -0.808 1 98.88 94 ILE A N 1
ATOM 726 C CA . ILE A 1 94 ? -1.841 -16.328 -1.401 1 98.88 94 ILE A CA 1
ATOM 727 C C . ILE A 1 94 ? -1.719 -14.984 -0.692 1 98.88 94 ILE A C 1
ATOM 729 O O . ILE A 1 94 ? -2.719 -14.289 -0.483 1 98.88 94 ILE A O 1
ATOM 733 N N . SER A 1 95 ? -0.568 -14.617 -0.296 1 98.94 95 SER A N 1
ATOM 734 C CA . SER A 1 95 ? -0.3 -13.328 0.33 1 98.94 95 SER A CA 1
ATOM 735 C C . SER A 1 95 ? 0.6 -12.461 -0.548 1 98.94 95 SER A C 1
ATOM 737 O O . SER A 1 95 ? 1.619 -12.938 -1.055 1 98.94 95 SER A O 1
ATOM 739 N N . ILE A 1 96 ? 0.204 -11.242 -0.744 1 98.94 96 ILE A N 1
ATOM 740 C CA . ILE A 1 96 ? 0.953 -10.273 -1.542 1 98.94 96 ILE A CA 1
ATOM 741 C C . ILE A 1 96 ? 1.22 -9.016 -0.716 1 98.94 96 ILE A C 1
ATOM 743 O O . ILE A 1 96 ? 0.285 -8.328 -0.306 1 98.94 96 ILE A O 1
ATOM 747 N N . ASP A 1 97 ? 2.443 -8.773 -0.521 1 98.94 97 ASP A N 1
ATOM 748 C CA . ASP A 1 97 ? 2.822 -7.66 0.342 1 98.94 97 ASP A CA 1
ATOM 749 C C . ASP A 1 97 ? 3.941 -6.836 -0.288 1 98.94 97 ASP A C 1
ATOM 751 O O . ASP A 1 97 ? 4.926 -7.387 -0.78 1 98.94 97 ASP A O 1
ATOM 755 N N . LYS A 1 98 ? 3.766 -5.555 -0.246 1 98.88 98 LYS A N 1
ATOM 756 C CA . LYS A 1 98 ? 4.793 -4.641 -0.739 1 98.88 98 LYS A CA 1
ATOM 757 C C . LYS A 1 98 ? 5.266 -5.047 -2.131 1 98.88 98 LYS A C 1
ATOM 759 O O . LYS A 1 98 ? 6.473 -5.141 -2.379 1 98.88 98 LYS A O 1
ATOM 764 N N . SER A 1 99 ? 4.344 -5.301 -3.008 1 98.94 99 SER A N 1
ATOM 765 C CA . SER A 1 99 ? 4.684 -5.809 -4.332 1 98.94 99 SER A CA 1
ATOM 766 C C . SER A 1 99 ? 3.859 -5.125 -5.418 1 98.94 99 SER A C 1
ATOM 768 O O . SER A 1 99 ? 2.752 -4.648 -5.152 1 98.94 99 SER A O 1
ATOM 770 N N . THR A 1 100 ? 4.379 -5.031 -6.57 1 98.94 100 THR A N 1
ATOM 771 C CA . THR A 1 100 ? 3.715 -4.391 -7.699 1 98.94 100 THR A CA 1
ATOM 772 C C . THR A 1 100 ? 3.809 -5.262 -8.945 1 98.94 100 THR A C 1
ATOM 774 O O . THR A 1 100 ? 4.871 -5.812 -9.25 1 98.94 100 THR A O 1
ATOM 777 N N . GLY A 1 101 ? 2.787 -5.324 -9.664 1 98.88 101 GLY A N 1
ATOM 778 C CA . GLY A 1 101 ? 2.797 -6.098 -10.898 1 98.88 101 GLY A CA 1
ATOM 779 C C . GLY A 1 101 ? 2.799 -7.594 -10.664 1 98.88 101 GLY A C 1
ATOM 780 O O . GLY A 1 101 ? 3.645 -8.312 -11.203 1 98.88 101 GLY A O 1
ATOM 781 N N . VAL A 1 102 ? 1.809 -8.117 -9.93 1 98.94 102 VAL A N 1
ATOM 782 C CA . VAL A 1 102 ? 1.715 -9.531 -9.594 1 98.94 102 VAL A CA 1
ATOM 783 C C . VAL A 1 102 ? 0.605 -10.188 -10.414 1 98.94 102 VAL A C 1
ATOM 785 O O . VAL A 1 102 ? -0.526 -9.695 -10.438 1 98.94 102 VAL A O 1
ATOM 788 N N . GLN A 1 103 ? 0.943 -11.258 -11.086 1 98.94 103 GLN A N 1
ATOM 789 C CA . GLN A 1 103 ? -0.006 -12.047 -11.859 1 98.94 103 GLN A CA 1
ATOM 790 C C . GLN A 1 103 ? -0.128 -13.461 -11.305 1 98.94 103 GLN A C 1
ATOM 792 O O . GLN A 1 103 ? 0.861 -14.195 -11.234 1 98.94 103 GLN A O 1
ATOM 797 N N . ILE A 1 104 ? -1.328 -13.828 -10.977 1 98.88 104 ILE A N 1
ATOM 798 C CA . ILE A 1 104 ? -1.582 -15.172 -10.461 1 98.88 104 ILE A CA 1
ATOM 799 C C . ILE A 1 104 ? -2.436 -15.953 -11.461 1 98.88 104 ILE A C 1
ATOM 801 O O . ILE A 1 104 ? -3.51 -15.492 -11.859 1 98.88 104 ILE A O 1
ATOM 805 N N . TYR A 1 105 ? -1.949 -17.031 -11.867 1 98.75 105 TYR A N 1
ATOM 806 C CA . TYR A 1 105 ? -2.697 -17.906 -12.766 1 98.75 105 TYR A CA 1
ATOM 807 C C . TYR A 1 105 ? -3.178 -19.156 -12.023 1 98.75 105 TYR A C 1
ATOM 809 O O . TYR A 1 105 ? -2.369 -19.938 -11.516 1 98.75 105 TYR A O 1
ATOM 817 N N . LEU A 1 106 ? -4.496 -19.375 -12.047 1 98.25 106 LEU A N 1
ATOM 818 C CA . LEU A 1 106 ? -5.125 -20.5 -11.359 1 98.25 106 LEU A CA 1
ATOM 819 C C . LEU A 1 106 ? -5.836 -21.406 -12.352 1 98.25 106 LEU A C 1
ATOM 821 O O . LEU A 1 106 ? -6.754 -20.984 -13.055 1 98.25 106 LEU A O 1
ATOM 825 N N . SER A 1 107 ? -5.465 -22.625 -12.336 1 97 107 SER A N 1
ATOM 826 C CA . SER A 1 107 ? -6.086 -23.594 -13.234 1 97 107 SER A CA 1
ATOM 827 C C . SER A 1 107 ? -7.508 -23.922 -12.789 1 97 107 SER A C 1
ATOM 829 O O . SER A 1 107 ? -7.93 -23.531 -11.703 1 97 107 SER A O 1
ATOM 831 N N . LYS A 1 108 ? -8.195 -24.719 -13.578 1 95.94 108 LYS A N 1
ATOM 832 C CA . LYS A 1 108 ? -9.57 -25.109 -13.297 1 95.94 108 LYS A CA 1
ATOM 833 C C . LYS A 1 108 ? -9.648 -26.016 -12.07 1 95.94 108 LYS A C 1
ATOM 835 O O . LYS A 1 108 ? -10.719 -26.203 -11.492 1 95.94 108 LYS A O 1
ATOM 840 N N . GLU A 1 109 ? -8.469 -26.516 -11.648 1 95.38 109 GLU A N 1
ATOM 841 C CA . GLU A 1 109 ? -8.438 -27.359 -10.469 1 95.38 109 GLU A CA 1
ATOM 842 C C . GLU A 1 109 ? -8.609 -26.547 -9.195 1 95.38 109 GLU A C 1
ATOM 844 O O . GLU A 1 109 ? -8.891 -27.094 -8.125 1 95.38 109 GLU A O 1
ATOM 849 N N . ASN A 1 110 ? -8.391 -25.312 -9.305 1 93.44 110 ASN A N 1
ATOM 850 C CA . ASN A 1 110 ? -8.492 -24.422 -8.156 1 93.44 110 ASN A CA 1
ATOM 851 C C . ASN A 1 110 ? -9.898 -23.844 -8.016 1 93.44 110 ASN A C 1
ATOM 853 O O . ASN A 1 110 ? -10.336 -23.047 -8.844 1 93.44 110 ASN A O 1
ATOM 857 N N . LYS A 1 111 ? -10.555 -24.219 -7.004 1 88 111 LYS A N 1
ATOM 858 C CA . LYS A 1 111 ? -11.977 -23.875 -6.898 1 88 111 LYS A CA 1
ATOM 859 C C . LYS A 1 111 ? -12.172 -22.609 -6.066 1 88 111 LYS A C 1
ATOM 861 O O . LYS A 1 111 ? -13.117 -21.844 -6.297 1 88 111 LYS A O 1
ATOM 866 N N . GLU A 1 112 ? -11.414 -22.516 -5.078 1 94.81 112 GLU A N 1
ATOM 867 C CA . GLU A 1 112 ? -11.484 -21.344 -4.195 1 94.81 112 GLU A CA 1
ATOM 868 C C . GLU A 1 112 ? -10.094 -20.891 -3.766 1 94.81 112 GLU A C 1
ATOM 870 O O . GLU A 1 112 ? -9.211 -21.719 -3.514 1 94.81 112 GLU A O 1
ATOM 875 N N . SER A 1 113 ? -9.914 -19.609 -3.74 1 97.06 113 SER A N 1
ATOM 876 C CA . SER A 1 113 ? -8.648 -19.047 -3.287 1 97.06 113 SER A CA 1
ATOM 877 C C . SER A 1 113 ? -8.875 -17.797 -2.439 1 97.06 113 SER A C 1
ATOM 879 O O . SER A 1 113 ? -9.844 -17.062 -2.654 1 97.06 113 SER A O 1
ATOM 881 N N . GLU A 1 114 ? -8.031 -17.625 -1.495 1 98.44 114 GLU A N 1
ATOM 882 C CA . GLU A 1 114 ? -8.016 -16.438 -0.648 1 98.44 114 GLU A CA 1
ATOM 883 C C . GLU A 1 114 ? -6.723 -15.641 -0.834 1 98.44 114 GLU A C 1
ATOM 885 O O . GLU A 1 114 ? -5.637 -16.219 -0.903 1 98.44 114 GLU A O 1
ATOM 890 N N . PHE A 1 115 ? -6.914 -14.344 -0.885 1 98.88 115 PHE A N 1
ATOM 891 C CA . PHE A 1 115 ? -5.773 -13.445 -1.035 1 98.88 115 PHE A CA 1
ATOM 892 C C . PHE A 1 115 ? -5.699 -12.469 0.128 1 98.88 115 PHE A C 1
ATOM 894 O O . PHE A 1 115 ? -6.707 -11.875 0.514 1 98.88 115 PHE A O 1
ATOM 901 N N . THR A 1 116 ? -4.547 -12.305 0.668 1 98.88 116 THR A N 1
ATOM 902 C CA . THR A 1 116 ? -4.242 -11.25 1.624 1 98.88 116 THR A CA 1
ATOM 903 C C . THR A 1 116 ? -3.271 -10.234 1.02 1 98.88 116 THR A C 1
ATOM 905 O O . THR A 1 116 ? -2.203 -10.609 0.53 1 98.88 116 THR A O 1
ATOM 908 N N . THR A 1 117 ? -3.707 -8.961 1.01 1 98.88 117 THR A N 1
ATOM 909 C CA . THR A 1 117 ? -2.852 -7.984 0.344 1 98.88 117 THR A CA 1
ATOM 910 C C . THR A 1 117 ? -2.609 -6.773 1.241 1 98.88 117 THR A C 1
ATOM 912 O O . THR A 1 117 ? -3.475 -6.398 2.033 1 98.88 117 THR A O 1
ATOM 915 N N . ALA A 1 118 ? -1.497 -6.246 1.15 1 98.81 118 ALA A N 1
ATOM 916 C CA . ALA A 1 118 ? -1.097 -4.996 1.787 1 98.81 118 ALA A CA 1
ATOM 917 C C . ALA A 1 118 ? -0.033 -4.277 0.961 1 98.81 118 ALA A C 1
ATOM 919 O O . ALA A 1 118 ? 0.819 -4.918 0.341 1 98.81 118 ALA A O 1
ATOM 920 N N . LEU A 1 119 ? -0.062 -3.041 0.954 1 98.81 119 LEU A N 1
ATOM 921 C CA . LEU A 1 119 ? 0.961 -2.186 0.362 1 98.81 119 LEU A CA 1
ATOM 922 C C . LEU A 1 119 ? 1.314 -2.654 -1.045 1 98.81 119 LEU A C 1
ATOM 924 O O . LEU A 1 119 ? 2.488 -2.664 -1.425 1 98.81 119 LEU A O 1
ATOM 928 N N . SER A 1 120 ? 0.318 -3.129 -1.776 1 98.88 120 SER A N 1
ATOM 929 C CA . SER A 1 120 ? 0.553 -3.738 -3.082 1 98.88 120 SER A CA 1
ATOM 930 C C . SER A 1 120 ? -0.364 -3.145 -4.145 1 98.88 120 SER A C 1
ATOM 932 O O . SER A 1 120 ? -1.411 -2.578 -3.822 1 98.88 120 SER A O 1
ATOM 934 N N . SER A 1 121 ? 0.073 -3.254 -5.371 1 98.75 121 SER A N 1
ATOM 935 C CA . SER A 1 121 ? -0.696 -2.699 -6.48 1 98.75 121 SER A CA 1
ATOM 936 C C . SER A 1 121 ? -0.536 -3.545 -7.738 1 98.75 121 SER A C 1
ATOM 938 O O . SER A 1 121 ? 0.32 -4.43 -7.793 1 98.75 121 SER A O 1
ATOM 940 N N . GLU A 1 122 ? -1.39 -3.264 -8.758 1 98.62 122 GLU A N 1
ATOM 941 C CA . GLU A 1 122 ? -1.38 -3.986 -10.023 1 98.62 122 GLU A CA 1
ATOM 942 C C . GLU A 1 122 ? -1.361 -5.496 -9.797 1 98.62 122 GLU A C 1
ATOM 944 O O . GLU A 1 122 ? -0.459 -6.188 -10.273 1 98.62 122 GLU A O 1
ATOM 949 N N . MET A 1 123 ? -2.322 -5.957 -9.148 1 98.88 123 MET A N 1
ATOM 950 C CA . MET A 1 123 ? -2.494 -7.371 -8.836 1 98.88 123 MET A CA 1
ATOM 951 C C . MET A 1 123 ? -3.66 -7.969 -9.617 1 98.88 123 MET A C 1
ATOM 953 O O . MET A 1 123 ? -4.785 -7.465 -9.539 1 98.88 123 MET A O 1
ATOM 957 N N . ASN A 1 124 ? -3.342 -9.016 -10.344 1 98.69 124 ASN A N 1
ATOM 958 C CA . ASN A 1 124 ? -4.375 -9.617 -11.18 1 98.69 124 ASN A CA 1
ATOM 959 C C . ASN A 1 124 ? -4.441 -11.133 -10.984 1 98.69 124 ASN A C 1
ATOM 961 O O . ASN A 1 124 ? -3.41 -11.789 -10.875 1 98.69 124 ASN A O 1
ATOM 965 N N . ILE A 1 125 ? -5.629 -11.641 -10.945 1 98.44 125 ILE A N 1
ATOM 966 C CA . ILE A 1 125 ? -5.895 -13.078 -10.914 1 98.44 125 ILE A CA 1
ATOM 967 C C . ILE A 1 125 ? -6.418 -13.531 -12.281 1 98.44 125 ILE A C 1
ATOM 969 O O . ILE A 1 125 ? -7.371 -12.961 -12.805 1 98.44 125 ILE A O 1
ATOM 973 N N . HIS A 1 126 ? -5.707 -14.414 -12.867 1 98.19 126 HIS A N 1
ATOM 974 C CA . HIS A 1 126 ? -6.199 -15.125 -14.039 1 98.19 126 HIS A CA 1
ATOM 975 C C . HIS A 1 126 ? -6.691 -16.516 -13.672 1 98.19 126 HIS A C 1
ATOM 977 O O . HIS A 1 126 ? -5.914 -17.344 -13.188 1 98.19 126 HIS A O 1
ATOM 983 N N . PHE A 1 127 ? -7.977 -16.703 -13.844 1 97.19 127 PHE A N 1
ATOM 984 C CA . PHE A 1 127 ? -8.484 -18.016 -13.453 1 97.19 127 PHE A CA 1
ATOM 985 C C . PHE A 1 127 ? -9.18 -18.703 -14.625 1 97.19 127 PHE A C 1
ATOM 987 O O . PHE A 1 127 ? -9.852 -18.047 -15.43 1 97.19 127 PHE A O 1
ATOM 994 N N . GLU A 1 128 ? -8.945 -19.969 -14.711 1 96.56 128 GLU A N 1
ATOM 995 C CA . GLU A 1 128 ? -9.477 -20.812 -15.766 1 96.56 128 GLU A CA 1
ATOM 996 C C . GLU A 1 128 ? -10.805 -21.453 -15.352 1 96.56 128 GLU A C 1
ATOM 998 O O . GLU A 1 128 ? -10.914 -22.016 -14.258 1 96.56 128 GLU A O 1
ATOM 1003 N N . ASN A 1 129 ? -11.758 -21.344 -16.266 1 94 129 ASN A N 1
ATOM 1004 C CA . ASN A 1 129 ? -13.023 -22 -15.945 1 94 129 ASN A CA 1
ATOM 1005 C C . ASN A 1 129 ? -13.055 -23.453 -16.453 1 94 129 ASN A C 1
ATOM 1007 O O . ASN A 1 129 ? -12.047 -23.953 -16.953 1 94 129 ASN A O 1
ATOM 1011 N N . GLU A 1 130 ? -14.188 -24.078 -16.266 1 92.75 130 GLU A N 1
ATOM 1012 C CA . GLU A 1 130 ? -14.312 -25.5 -16.578 1 92.75 130 GLU A CA 1
ATOM 1013 C C . GLU A 1 130 ? -14.148 -25.75 -18.078 1 92.75 130 GLU A C 1
ATOM 1015 O O . GLU A 1 130 ? -13.781 -26.859 -18.484 1 92.75 130 GLU A O 1
ATOM 1020 N N . ASN A 1 131 ? -14.383 -24.75 -18.938 1 95.44 131 ASN A N 1
ATOM 1021 C CA . ASN A 1 131 ? -14.289 -24.891 -20.391 1 95.44 131 ASN A CA 1
ATOM 1022 C C . ASN A 1 131 ? -12.898 -24.516 -20.891 1 95.44 131 ASN A C 1
ATOM 1024 O O . ASN A 1 131 ? -12.656 -24.484 -22.109 1 95.44 131 ASN A O 1
ATOM 1028 N N . GLY A 1 132 ? -12.023 -24.141 -20.031 1 94.88 132 GLY A N 1
ATOM 1029 C CA . GLY A 1 132 ? -10.664 -23.797 -20.406 1 94.88 132 GLY A CA 1
ATOM 1030 C C . GLY A 1 132 ? -10.508 -22.328 -20.75 1 94.88 132 GLY A C 1
ATOM 1031 O O . GLY A 1 132 ? -9.461 -21.906 -21.25 1 94.88 132 GLY A O 1
ATOM 1032 N N . GLU A 1 133 ? -11.531 -21.625 -20.484 1 96.56 133 GLU A N 1
ATOM 1033 C CA . GLU A 1 133 ? -11.484 -20.188 -20.766 1 96.56 133 GLU A CA 1
ATOM 1034 C C . GLU A 1 133 ? -10.891 -19.406 -19.594 1 96.56 133 GLU A C 1
ATOM 1036 O O . GLU A 1 133 ? -11.172 -19.734 -18.438 1 96.56 133 GLU A O 1
ATOM 1041 N N . TRP A 1 134 ? -10.102 -18.453 -19.922 1 97.25 134 TRP A N 1
ATOM 1042 C CA . TRP A 1 134 ? -9.438 -17.656 -18.906 1 97.25 134 TRP A CA 1
ATOM 1043 C C . TRP A 1 134 ? -10.164 -16.328 -18.688 1 97.25 134 TRP A C 1
ATOM 1045 O O . TRP A 1 134 ? -10.602 -15.688 -19.641 1 97.25 134 TRP A O 1
ATOM 1055 N N . THR A 1 135 ? -10.352 -16.031 -17.422 1 96.62 135 THR A N 1
ATOM 1056 C CA . THR A 1 135 ? -10.922 -14.75 -17.031 1 96.62 135 THR A CA 1
ATOM 1057 C C . THR A 1 135 ? -9.977 -14.008 -16.094 1 96.62 135 THR A C 1
ATOM 1059 O O . THR A 1 135 ? -9.352 -14.609 -15.227 1 96.62 135 THR A O 1
ATOM 1062 N N . GLU A 1 136 ? -9.953 -12.719 -16.25 1 97.19 136 GLU A N 1
ATOM 1063 C CA . GLU A 1 136 ? -9.086 -11.891 -15.414 1 97.19 136 GLU A CA 1
ATOM 1064 C C . GLU A 1 136 ? -9.906 -11.062 -14.422 1 97.19 136 GLU A C 1
ATOM 1066 O O . GLU A 1 136 ? -10.969 -10.539 -14.773 1 97.19 136 GLU A O 1
ATOM 1071 N N . VAL A 1 137 ? -9.43 -11.016 -13.195 1 96.38 137 VAL A N 1
ATOM 1072 C CA . VAL A 1 137 ? -10.016 -10.141 -12.18 1 96.38 137 VAL A CA 1
ATOM 1073 C C . VAL A 1 137 ? -8.906 -9.367 -11.469 1 96.38 137 VAL A C 1
ATOM 1075 O O . VAL A 1 137 ? -7.875 -9.938 -11.102 1 96.38 137 VAL A O 1
ATOM 1078 N N . THR A 1 138 ? -9.094 -8.07 -11.297 1 97.75 138 THR A N 1
ATOM 1079 C CA . THR A 1 138 ? -8.109 -7.223 -10.633 1 97.75 138 THR A CA 1
ATOM 1080 C C . THR A 1 138 ? -8.391 -7.148 -9.133 1 97.75 138 THR A C 1
ATOM 1082 O O . THR A 1 138 ? -9.523 -6.906 -8.719 1 97.75 138 THR A O 1
ATOM 1085 N N . ILE A 1 139 ? -7.414 -7.41 -8.328 1 98.56 139 ILE A N 1
ATOM 1086 C CA . ILE A 1 139 ? -7.543 -7.219 -6.891 1 98.56 139 ILE A CA 1
ATOM 1087 C C . ILE A 1 139 ? -7.492 -5.73 -6.562 1 98.56 139 ILE A C 1
ATOM 1089 O O . ILE A 1 139 ? -6.582 -5.02 -7 1 98.56 139 ILE A O 1
ATOM 1093 N N . PRO A 1 140 ? -8.422 -5.223 -5.77 1 98.44 140 PRO A N 1
ATOM 1094 C CA . PRO A 1 140 ? -8.406 -3.793 -5.453 1 98.44 140 PRO A CA 1
ATOM 1095 C C . PRO A 1 140 ? -7.16 -3.369 -4.68 1 98.44 140 PRO A C 1
ATOM 1097 O O . PRO A 1 140 ? -6.656 -4.133 -3.85 1 98.44 140 PRO A O 1
ATOM 1100 N N . GLU A 1 141 ? -6.688 -2.139 -4.91 1 98.5 141 GLU A N 1
ATOM 1101 C CA . GLU A 1 141 ? -5.535 -1.596 -4.195 1 98.5 141 GLU A CA 1
ATOM 1102 C C . GLU A 1 141 ? -5.879 -0.269 -3.523 1 98.5 141 GLU A C 1
ATOM 1104 O O . GLU A 1 141 ? -5.098 0.248 -2.723 1 98.5 141 GLU A O 1
ATOM 1109 N N . GLN A 1 142 ? -6.949 0.285 -3.818 1 98.62 142 GLN A N 1
ATOM 1110 C CA . GLN A 1 142 ? -7.406 1.537 -3.225 1 98.62 142 GLN A CA 1
ATOM 1111 C C . GLN A 1 142 ? -8.703 1.334 -2.441 1 98.62 142 GLN A C 1
ATOM 1113 O O . GLN A 1 142 ? -9.641 0.699 -2.934 1 98.62 142 GLN A O 1
ATOM 1118 N N . PHE A 1 143 ? -8.844 2.043 -1.301 1 98.69 143 PHE A N 1
ATOM 1119 C CA . PHE A 1 143 ? -10.008 1.885 -0.429 1 98.69 143 PHE A CA 1
ATOM 1120 C C . PHE A 1 143 ? -10.469 3.234 0.107 1 98.69 143 PHE A C 1
ATOM 1122 O O . PHE A 1 143 ? -9.672 4.172 0.21 1 98.69 143 PHE A O 1
ATOM 1129 N N . GLN A 1 144 ? -11.742 3.283 0.36 1 98.19 144 GLN A N 1
ATOM 1130 C CA . GLN A 1 144 ? -12.391 4.465 0.923 1 98.19 144 GLN A CA 1
ATOM 1131 C C . GLN A 1 144 ? -12.883 4.199 2.342 1 98.19 144 GLN A C 1
ATOM 1133 O O . GLN A 1 144 ? -13.516 3.172 2.604 1 98.19 144 GLN A O 1
ATOM 1138 N N . HIS A 1 145 ? -12.547 5.082 3.191 1 98.38 145 HIS A N 1
ATOM 1139 C CA . HIS A 1 145 ? -12.977 5.004 4.582 1 98.38 145 HIS A CA 1
ATOM 1140 C C . HIS A 1 145 ? -13.828 6.211 4.969 1 98.38 145 HIS A C 1
ATOM 1142 O O . HIS A 1 145 ? -13.531 7.336 4.559 1 98.38 145 HIS A O 1
ATOM 1148 N N . ARG A 1 146 ? -14.844 5.969 5.691 1 97.94 146 ARG A N 1
ATOM 1149 C CA . ARG A 1 146 ? -15.703 7.047 6.164 1 97.94 146 ARG A CA 1
ATOM 1150 C C . ARG A 1 146 ? -15.797 7.051 7.684 1 97.94 146 ARG A C 1
ATOM 1152 O O . ARG A 1 146 ? -16.109 6.027 8.297 1 97.94 146 ARG A O 1
ATOM 1159 N N . LEU A 1 147 ? -15.484 8.109 8.227 1 96.81 147 LEU A N 1
ATOM 1160 C CA . LEU A 1 147 ? -15.648 8.312 9.664 1 96.81 147 LEU A CA 1
ATOM 1161 C C . LEU A 1 147 ? -16.891 9.141 9.953 1 96.81 147 LEU A C 1
ATOM 1163 O O . LEU A 1 147 ? -16.953 10.328 9.609 1 96.81 147 LEU A O 1
ATOM 1167 N N . VAL A 1 148 ? -17.859 8.508 10.586 1 93.25 148 VAL A N 1
ATOM 1168 C CA . VAL A 1 148 ? -19.094 9.172 10.984 1 93.25 148 VAL A CA 1
ATOM 1169 C C . VAL A 1 148 ? -19.422 8.836 12.438 1 93.25 148 VAL A C 1
ATOM 1171 O O . VAL A 1 148 ? -19.562 7.66 12.789 1 93.25 148 VAL A O 1
ATOM 1174 N N . ASN A 1 149 ? -19.516 9.867 13.273 1 87.75 149 ASN A N 1
ATOM 1175 C CA . ASN A 1 149 ? -19.875 9.68 14.68 1 87.75 149 ASN A CA 1
ATOM 1176 C C . ASN A 1 149 ? -18.938 8.68 15.352 1 87.75 149 ASN A C 1
ATOM 1178 O O . ASN A 1 149 ? -19.391 7.77 16.047 1 87.75 149 ASN A O 1
ATOM 1182 N N . GLY A 1 150 ? -17.781 8.75 14.914 1 87.19 150 GLY A N 1
ATOM 1183 C CA . GLY A 1 150 ? -16.766 7.957 15.594 1 87.19 150 GLY A CA 1
ATOM 1184 C C . GLY A 1 150 ? -16.625 6.555 15.023 1 87.19 150 GLY A C 1
ATOM 1185 O O . GLY A 1 150 ? -15.844 5.75 15.531 1 87.19 150 GLY A O 1
ATOM 1186 N N . LYS A 1 151 ? -17.375 6.211 14.141 1 92.44 151 LYS A N 1
ATOM 1187 C CA . LYS A 1 151 ? -17.312 4.887 13.531 1 92.44 151 LYS A CA 1
ATOM 1188 C C . LYS A 1 151 ? -16.656 4.949 12.156 1 92.44 151 LYS A C 1
ATOM 1190 O O . LYS A 1 151 ? -17.016 5.797 11.328 1 92.44 151 LYS A O 1
ATOM 1195 N N . LEU A 1 152 ? -15.719 4.016 11.945 1 96.69 152 LEU A N 1
ATOM 1196 C CA . LEU A 1 152 ? -15.031 3.947 10.656 1 96.69 152 LEU A CA 1
ATOM 1197 C C . LEU A 1 152 ? -15.57 2.797 9.812 1 96.69 152 LEU A C 1
ATOM 1199 O O . LEU A 1 152 ? -15.555 1.643 10.25 1 96.69 152 LEU A O 1
ATOM 1203 N N . THR A 1 153 ? -16.031 3.143 8.625 1 97.31 153 THR A N 1
ATOM 1204 C CA . THR A 1 153 ? -16.469 2.133 7.664 1 97.31 153 THR A CA 1
A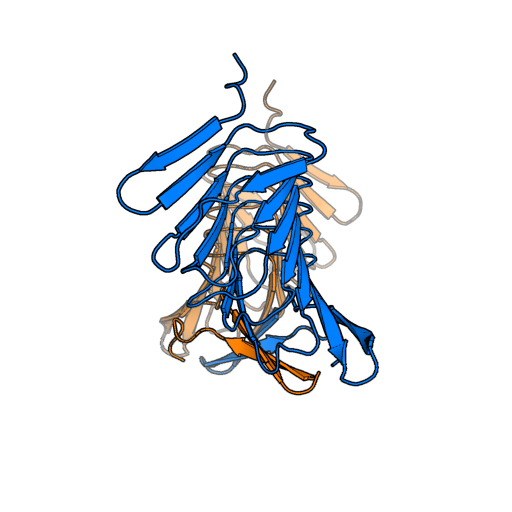TOM 1205 C C . THR A 1 153 ? -15.555 2.125 6.441 1 97.31 153 THR A C 1
ATOM 1207 O O . THR A 1 153 ? -15.086 3.18 6.004 1 97.31 153 THR A O 1
ATOM 1210 N N . THR A 1 154 ? -15.336 0.964 5.914 1 97.5 154 THR A N 1
ATOM 1211 C CA . THR A 1 154 ? -14.391 0.817 4.812 1 97.5 154 THR A CA 1
ATOM 1212 C C . THR A 1 154 ? -15.047 0.114 3.629 1 97.5 154 THR A C 1
ATOM 1214 O O . THR A 1 154 ? -15.797 -0.848 3.809 1 97.5 154 THR A O 1
ATOM 1217 N N . ARG A 1 155 ? -14.766 0.648 2.463 1 96.94 155 ARG A N 1
ATOM 1218 C CA . ARG A 1 155 ? -15.203 -0.008 1.236 1 96.94 155 ARG A CA 1
ATOM 1219 C C . ARG A 1 155 ? -14.117 0.046 0.168 1 96.94 155 ARG A C 1
ATOM 1221 O O . ARG A 1 155 ? -13.203 0.872 0.244 1 96.94 155 ARG A O 1
ATOM 1228 N N . VAL A 1 156 ? -14.297 -0.839 -0.847 1 97.94 156 VAL A N 1
ATOM 1229 C CA . VAL A 1 156 ? -13.438 -0.76 -2.027 1 97.94 156 VAL A CA 1
ATOM 1230 C C . VAL A 1 156 ? -13.742 0.521 -2.801 1 97.94 156 VAL A C 1
ATOM 1232 O O . VAL A 1 156 ? -14.906 0.932 -2.902 1 97.94 156 VAL A O 1
ATOM 1235 N N . SER A 1 157 ? -12.727 1.064 -3.365 1 97.62 157 SER A N 1
ATOM 1236 C CA . SER A 1 157 ? -12.906 2.277 -4.156 1 97.62 157 SER A CA 1
ATOM 1237 C C . SER A 1 157 ? -13.82 2.029 -5.352 1 97.62 157 SER A C 1
ATOM 1239 O O . SER A 1 157 ? -13.789 0.95 -5.945 1 97.62 157 SER A O 1
ATOM 1241 N N . ASP A 1 158 ? -14.438 3.066 -5.805 1 95.25 158 ASP A N 1
ATOM 1242 C CA . ASP A 1 158 ? -15.367 2.975 -6.922 1 95.25 158 ASP A CA 1
ATOM 1243 C C . ASP A 1 158 ? -14.625 2.729 -8.234 1 95.25 158 ASP A C 1
ATOM 1245 O O . ASP A 1 158 ? -15.25 2.41 -9.25 1 95.25 158 ASP A O 1
ATOM 1249 N N . LEU A 1 159 ? -13.383 2.877 -8.148 1 91.62 159 LEU A N 1
ATOM 1250 C CA . LEU A 1 159 ? -12.562 2.627 -9.328 1 91.62 159 LEU A CA 1
ATOM 1251 C C . LEU A 1 159 ? -12.617 1.155 -9.727 1 91.62 159 LEU A C 1
ATOM 1253 O O . LEU A 1 159 ? -12.273 0.8 -10.859 1 91.62 159 LEU A O 1
ATOM 1257 N N . TYR A 1 160 ? -13 0.394 -8.766 1 89.06 160 TYR A N 1
ATOM 1258 C CA . TYR A 1 160 ? -13.07 -1.042 -9.008 1 89.06 160 TYR A CA 1
ATOM 1259 C C . TYR A 1 160 ? -14.516 -1.502 -9.172 1 89.06 160 TYR A C 1
ATOM 1261 O O . TYR A 1 160 ? -15.406 -1.026 -8.469 1 89.06 160 TYR A O 1
ATOM 1269 N N . THR A 1 161 ? -15.062 -1.798 -10.445 1 67.88 161 THR A N 1
ATOM 1270 C CA . THR A 1 161 ? -16.438 -2.205 -10.742 1 67.88 161 THR A CA 1
ATOM 1271 C C . THR A 1 161 ? -16.578 -3.723 -10.656 1 67.88 161 THR A C 1
ATOM 1273 O O . THR A 1 161 ? -15.82 -4.461 -11.281 1 67.88 161 THR A O 1
ATOM 1276 N N . PHE A 1 162 ? -17.094 -4.125 -9.406 1 56.81 162 PHE A N 1
ATOM 1277 C CA . PHE A 1 162 ? -17.391 -5.551 -9.469 1 56.81 162 PHE A CA 1
ATOM 1278 C C . PHE A 1 162 ? -18.781 -5.789 -10.055 1 56.81 162 PHE A C 1
ATOM 1280 O O . PHE A 1 162 ? -19.656 -4.934 -9.953 1 56.81 162 PHE A O 1
ATOM 1287 N N . MET B 1 1 ? 23.781 20.188 -3.377 1 44.31 1 MET B N 1
ATOM 1288 C CA . MET B 1 1 ? 23.594 21.422 -2.631 1 44.31 1 MET B CA 1
ATOM 1289 C C . MET B 1 1 ? 22.172 21.547 -2.113 1 44.31 1 MET B C 1
ATOM 1291 O O . MET B 1 1 ? 21.219 21.422 -2.881 1 44.31 1 MET B O 1
ATOM 1295 N N . THR B 1 2 ? 21.891 21.172 -0.86 1 59.88 2 THR B N 1
ATOM 1296 C CA . THR B 1 2 ? 20.531 21.109 -0.326 1 59.88 2 THR B CA 1
ATOM 1297 C C . THR B 1 2 ? 19.828 22.453 -0.499 1 59.88 2 THR B C 1
ATOM 1299 O O . THR B 1 2 ? 20.391 23.516 -0.187 1 59.88 2 THR B O 1
ATOM 1302 N N . SER B 1 3 ? 18.797 22.531 -1.412 1 80.06 3 SER B N 1
ATOM 1303 C CA . SER B 1 3 ? 18.125 23.781 -1.721 1 80.06 3 SER B CA 1
ATOM 1304 C C . SER B 1 3 ? 17.562 24.422 -0.459 1 80.06 3 SER B C 1
ATOM 1306 O O . SER B 1 3 ? 17.203 23.734 0.499 1 80.06 3 SER B O 1
ATOM 1308 N N . GLN B 1 4 ? 17.781 25.703 -0.172 1 92.19 4 GLN B N 1
ATOM 1309 C CA . GLN B 1 4 ? 17.266 26.469 0.95 1 92.19 4 GLN B CA 1
ATOM 1310 C C . GLN B 1 4 ? 15.734 26.484 0.94 1 92.19 4 GLN B C 1
ATOM 1312 O O . GLN B 1 4 ? 15.117 26.438 -0.124 1 92.19 4 GLN B O 1
ATOM 1317 N N . GLY B 1 5 ? 15.188 26.422 2.158 1 96.31 5 GLY B N 1
ATOM 1318 C CA . GLY B 1 5 ? 13.742 26.547 2.291 1 96.31 5 GLY B CA 1
ATOM 1319 C C . GLY B 1 5 ? 13.172 27.734 1.533 1 96.31 5 GLY B C 1
ATOM 1320 O O . GLY B 1 5 ? 13.789 28.797 1.479 1 96.31 5 GLY B O 1
ATOM 1321 N N . ALA B 1 6 ? 12.055 27.562 0.958 1 97.44 6 ALA B N 1
ATOM 1322 C CA . ALA B 1 6 ? 11.445 28.625 0.161 1 97.44 6 ALA B CA 1
ATOM 1323 C C . ALA B 1 6 ? 9.922 28.562 0.252 1 97.44 6 ALA B C 1
ATOM 1325 O O . ALA B 1 6 ? 9.344 27.484 0.419 1 97.44 6 ALA B O 1
ATOM 1326 N N . VAL B 1 7 ? 9.305 29.688 0.233 1 97.81 7 VAL B N 1
ATOM 1327 C CA . VAL B 1 7 ? 7.859 29.859 0.087 1 97.81 7 VAL B CA 1
ATOM 1328 C C . VAL B 1 7 ? 7.574 30.781 -1.098 1 97.81 7 VAL B C 1
ATOM 1330 O O . VAL B 1 7 ? 7.996 31.938 -1.11 1 97.81 7 VAL B O 1
ATOM 1333 N N . LYS B 1 8 ? 6.887 30.234 -2.049 1 97.69 8 LYS B N 1
ATOM 1334 C CA . LYS B 1 8 ? 6.617 31.016 -3.26 1 97.69 8 LYS B CA 1
ATOM 1335 C C . LYS B 1 8 ? 5.16 30.875 -3.686 1 97.69 8 LYS B C 1
ATOM 1337 O O . LYS B 1 8 ? 4.578 29.797 -3.59 1 97.69 8 LYS B O 1
ATOM 1342 N N . LEU B 1 9 ? 4.625 31.969 -4.191 1 98 9 LEU B N 1
ATOM 1343 C CA . LEU B 1 9 ? 3.283 31.922 -4.758 1 98 9 LEU B CA 1
ATOM 1344 C C . LEU B 1 9 ? 3.34 31.906 -6.285 1 98 9 LEU B C 1
ATOM 1346 O O . LEU B 1 9 ? 3.961 32.781 -6.895 1 98 9 LEU B O 1
ATOM 1350 N N . LYS B 1 10 ? 2.971 30.922 -6.816 1 96.62 10 LYS B N 1
ATOM 1351 C CA . LYS B 1 10 ? 2.797 30.812 -8.258 1 96.62 10 LYS B CA 1
ATOM 1352 C C . LYS B 1 10 ? 1.336 30.562 -8.625 1 96.62 10 LYS B C 1
ATOM 1354 O O . LYS B 1 10 ? 0.787 29.516 -8.312 1 96.62 10 LYS B O 1
ATOM 1359 N N . ASP B 1 11 ? 0.753 31.672 -9.344 1 95.06 11 ASP B N 1
ATOM 1360 C CA . ASP B 1 11 ? -0.678 31.672 -9.633 1 95.06 11 ASP B CA 1
ATOM 1361 C C . ASP B 1 11 ? -1.494 31.531 -8.352 1 95.06 11 ASP B C 1
ATOM 1363 O O . ASP B 1 11 ? -1.451 32.406 -7.477 1 95.06 11 ASP B O 1
ATOM 1367 N N . ASN B 1 12 ? -2.213 30.484 -8.016 1 97.81 12 ASN B N 1
ATOM 1368 C CA . ASN B 1 12 ? -3.031 30.266 -6.828 1 97.81 12 ASN B CA 1
ATOM 1369 C C . ASN B 1 12 ? -2.477 29.156 -5.953 1 97.81 12 ASN B C 1
ATOM 1371 O O . ASN B 1 12 ? -3.188 28.609 -5.105 1 97.81 12 ASN B O 1
ATOM 1375 N N . GLN B 1 13 ? -1.238 28.875 -6.141 1 98.5 13 GLN B N 1
ATOM 1376 C CA . GLN B 1 13 ? -0.64 27.781 -5.375 1 98.5 13 GLN B CA 1
ATOM 1377 C C . GLN B 1 13 ? 0.568 28.266 -4.582 1 98.5 13 GLN B C 1
ATOM 1379 O O . GLN B 1 13 ? 1.525 28.797 -5.156 1 98.5 13 GLN B O 1
ATOM 1384 N N . TRP B 1 14 ? 0.505 28.156 -3.295 1 98.75 14 TRP B N 1
ATOM 1385 C CA . TRP B 1 14 ? 1.69 28.359 -2.467 1 98.75 14 TRP B CA 1
ATOM 1386 C C . TRP B 1 14 ? 2.596 27.141 -2.508 1 98.75 14 TRP B C 1
ATOM 1388 O O . TRP B 1 14 ? 2.164 26.016 -2.191 1 98.75 14 TRP B O 1
ATOM 1398 N N . GLU B 1 15 ? 3.822 27.297 -2.936 1 98.69 15 GLU B N 1
ATOM 1399 C CA . GLU B 1 15 ? 4.84 26.25 -2.922 1 98.69 15 GLU B CA 1
ATOM 1400 C C . GLU B 1 15 ? 5.797 26.422 -1.745 1 98.69 15 GLU B C 1
ATOM 1402 O O . GLU B 1 15 ? 6.488 27.438 -1.646 1 98.69 15 GLU B O 1
ATOM 1407 N N . VAL B 1 16 ? 5.809 25.484 -0.889 1 98.75 16 VAL B N 1
ATOM 1408 C CA . VAL B 1 16 ? 6.652 25.484 0.301 1 98.75 16 VAL B CA 1
ATOM 1409 C C . VAL B 1 16 ? 7.629 24.312 0.239 1 98.75 16 VAL B C 1
ATOM 1411 O O . VAL B 1 16 ? 7.215 23.141 0.292 1 98.75 16 VAL B O 1
ATOM 1414 N N . SER B 1 17 ? 8.961 24.578 0.147 1 98.56 17 SER B N 1
ATOM 1415 C CA . SER B 1 17 ? 9.82 23.438 -0.12 1 98.56 17 SER B CA 1
ATOM 1416 C C . SER B 1 17 ? 11.172 23.594 0.565 1 98.56 17 SER B C 1
ATOM 1418 O O . SER B 1 17 ? 11.578 24.703 0.91 1 98.56 17 SER B O 1
ATOM 1420 N N . ASN B 1 18 ? 11.734 22.438 0.903 1 98.62 18 ASN B N 1
ATOM 1421 C CA . ASN B 1 18 ? 13.148 22.281 1.24 1 98.62 18 ASN B CA 1
ATOM 1422 C C . ASN B 1 18 ? 13.445 22.797 2.645 1 98.62 18 ASN B C 1
ATOM 1424 O O . ASN B 1 18 ? 14.578 23.172 2.943 1 98.62 18 ASN B O 1
ATOM 1428 N N . TYR B 1 19 ? 12.391 22.906 3.428 1 98.56 19 TYR B N 1
ATOM 1429 C CA . TYR B 1 19 ? 12.633 23.188 4.836 1 98.56 19 TYR B CA 1
ATOM 1430 C C . TYR B 1 19 ? 13.133 21.953 5.566 1 98.56 19 TYR B C 1
ATOM 1432 O O . TYR B 1 19 ? 12.602 20.859 5.383 1 98.56 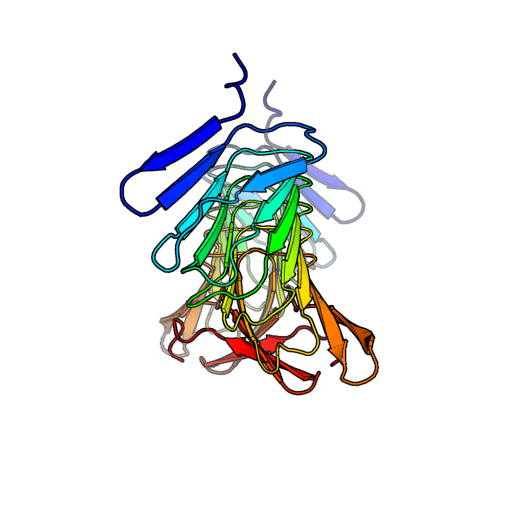19 TYR B O 1
ATOM 1440 N N . LYS B 1 20 ? 14.164 22.094 6.332 1 98.31 20 LYS B N 1
ATOM 1441 C CA . LYS B 1 20 ? 14.719 21 7.125 1 98.31 20 LYS B CA 1
ATOM 1442 C C . LYS B 1 20 ? 14.945 21.438 8.57 1 98.31 20 LYS B C 1
ATOM 1444 O O . LYS B 1 20 ? 15.688 22.375 8.836 1 98.31 20 LYS B O 1
ATOM 1449 N N . ASN B 1 21 ? 14.266 20.797 9.477 1 98 21 ASN B N 1
ATOM 1450 C CA . ASN B 1 21 ? 14.445 20.938 10.914 1 98 21 ASN B CA 1
ATOM 1451 C C . ASN B 1 21 ? 14.156 22.375 11.367 1 98 21 ASN B C 1
ATOM 1453 O O . ASN B 1 21 ? 14.875 22.906 12.211 1 98 21 ASN B O 1
ATOM 1457 N N . GLU B 1 22 ? 13.227 23 10.688 1 97.31 22 GLU B N 1
ATOM 1458 C CA . GLU B 1 22 ? 12.711 24.266 11.18 1 97.31 22 GLU B CA 1
ATOM 1459 C C . GLU B 1 22 ? 11.641 24.047 12.242 1 97.31 22 GLU B C 1
ATOM 1461 O O . GLU B 1 22 ? 10.773 23.188 12.094 1 97.31 22 GLU B O 1
ATOM 1466 N N . LYS B 1 23 ? 11.812 24.797 13.25 1 97.31 23 LYS B N 1
ATOM 1467 C CA . LYS B 1 23 ? 10.836 24.625 14.328 1 97.31 23 LYS B CA 1
ATOM 1468 C C . LYS B 1 23 ? 9.43 24.984 13.852 1 97.31 23 LYS B C 1
ATOM 1470 O O . LYS B 1 23 ? 8.469 24.281 14.18 1 97.31 23 LYS B O 1
ATOM 1475 N N . LYS B 1 24 ? 9.352 26.172 13.141 1 98.5 24 LYS B N 1
ATOM 1476 C CA . LYS B 1 24 ? 8.031 26.625 12.719 1 98.5 24 LYS B CA 1
ATOM 1477 C C . LYS B 1 24 ? 8.125 27.5 11.477 1 98.5 24 LYS B C 1
ATOM 1479 O O . LYS B 1 24 ? 8.961 28.406 11.414 1 98.5 24 LYS B O 1
ATOM 1484 N N . VAL B 1 25 ? 7.418 27.172 10.531 1 98.44 25 VAL B N 1
ATOM 1485 C CA . VAL B 1 25 ? 7.199 28 9.352 1 98.44 25 VAL B CA 1
ATOM 1486 C C . VAL B 1 25 ? 5.73 28.406 9.273 1 98.44 25 VAL B C 1
ATOM 1488 O O . VAL B 1 25 ? 4.84 27.562 9.242 1 98.44 25 VAL B O 1
ATOM 1491 N N . THR B 1 26 ? 5.469 29.703 9.242 1 98.69 26 THR B N 1
ATOM 1492 C CA . THR B 1 26 ? 4.094 30.203 9.258 1 98.69 26 THR B CA 1
ATOM 1493 C C . THR B 1 26 ? 3.717 30.797 7.902 1 98.69 26 THR B C 1
ATOM 1495 O O . THR B 1 26 ? 4.473 31.594 7.34 1 98.69 26 THR B O 1
ATOM 1498 N N . LEU B 1 27 ? 2.623 30.344 7.395 1 98.56 27 LEU B N 1
ATOM 1499 C CA . LEU B 1 27 ? 2.008 30.969 6.227 1 98.56 27 LEU B CA 1
ATOM 1500 C C . LEU B 1 27 ? 0.812 31.828 6.633 1 98.56 27 LEU B C 1
ATOM 1502 O O . LEU B 1 27 ? -0.208 31.297 7.086 1 98.56 27 LEU B O 1
ATOM 1506 N N . ASP B 1 28 ? 0.917 33.125 6.398 1 97.69 28 ASP B N 1
ATOM 1507 C CA . ASP B 1 28 ? -0.135 34 6.887 1 97.69 28 ASP B CA 1
ATOM 1508 C C . ASP B 1 28 ? -0.755 34.812 5.746 1 97.69 28 ASP B C 1
ATOM 1510 O O . ASP B 1 28 ? -1.578 35.688 5.977 1 97.69 28 ASP B O 1
ATOM 1514 N N . GLN B 1 29 ? -0.385 34.469 4.516 1 97.81 29 GLN B N 1
ATOM 1515 C CA . GLN B 1 29 ? -0.902 35.25 3.389 1 97.81 29 GLN B CA 1
ATOM 1516 C C . GLN B 1 29 ? -1.758 34.375 2.473 1 97.81 29 GLN B C 1
ATOM 1518 O O . GLN B 1 29 ? -2.111 34.812 1.367 1 97.81 29 GLN B O 1
ATOM 1523 N N . VAL B 1 30 ? -2.057 33.156 2.939 1 98.56 30 VAL B N 1
ATOM 1524 C CA . VAL B 1 30 ? -2.84 32.25 2.115 1 98.56 30 VAL B CA 1
ATOM 1525 C C . VAL B 1 30 ? -4.258 32.781 1.941 1 98.56 30 VAL B C 1
ATOM 1527 O O . VAL B 1 30 ? -4.863 33.281 2.898 1 98.56 30 VAL B O 1
ATOM 1530 N N . GLN B 1 31 ? -4.766 32.719 0.75 1 98.06 31 GLN B N 1
ATOM 1531 C CA . GLN B 1 31 ? -6.121 33.156 0.448 1 98.06 31 GLN B CA 1
ATOM 1532 C C . GLN B 1 31 ? -7.043 31.969 0.2 1 98.06 31 GLN B C 1
ATOM 1534 O O . GLN B 1 31 ? -6.578 30.844 -0.016 1 98.06 31 GLN B O 1
ATOM 1539 N N . VAL B 1 32 ? -8.312 32.281 0.094 1 98.12 32 VAL B N 1
ATOM 1540 C CA . VAL B 1 32 ? -9.375 31.266 0.065 1 98.12 32 VAL B CA 1
ATOM 1541 C C . VAL B 1 32 ? -9.234 30.406 -1.188 1 98.12 32 VAL B C 1
ATOM 1543 O O . VAL B 1 32 ? -9.531 29.219 -1.16 1 98.12 32 VAL B O 1
ATOM 1546 N N . ASN B 1 33 ? -8.812 30.969 -2.229 1 98.12 33 ASN B N 1
ATOM 1547 C CA . ASN B 1 33 ? -8.742 30.234 -3.486 1 98.12 33 ASN B CA 1
ATOM 1548 C C . ASN B 1 33 ? -7.371 29.594 -3.688 1 98.12 33 ASN B C 1
ATOM 1550 O O . ASN B 1 33 ? -7.094 29.031 -4.746 1 98.12 33 ASN B O 1
ATOM 1554 N N . ASN B 1 34 ? -6.48 29.688 -2.604 1 98.75 34 ASN B N 1
ATOM 1555 C CA . ASN B 1 34 ? -5.125 29.156 -2.742 1 98.75 34 ASN B CA 1
ATOM 1556 C C . ASN B 1 34 ? -5.062 27.672 -2.377 1 98.75 34 ASN B C 1
ATOM 1558 O O . ASN B 1 34 ? -5.797 27.219 -1.5 1 98.75 34 ASN B O 1
ATOM 1562 N N . ALA B 1 35 ? -4.301 26.938 -3.119 1 98.81 35 ALA B N 1
ATOM 1563 C CA . ALA B 1 35 ? -3.811 25.641 -2.648 1 98.81 35 ALA B CA 1
ATOM 1564 C C . ALA B 1 35 ? -2.438 25.781 -1.999 1 98.81 35 ALA B C 1
ATOM 1566 O O . ALA B 1 35 ? -1.646 26.641 -2.385 1 98.81 35 ALA B O 1
ATOM 1567 N N . VAL B 1 36 ? -2.148 25.047 -0.999 1 98.94 36 VAL B N 1
ATOM 1568 C CA . VAL B 1 36 ? -0.833 25.016 -0.366 1 98.94 36 VAL B CA 1
ATOM 1569 C C . VAL B 1 36 ? -0.165 23.672 -0.631 1 98.94 36 VAL B C 1
ATOM 1571 O O . VAL B 1 36 ? -0.725 22.625 -0.312 1 98.94 36 VAL B O 1
ATOM 1574 N N . ASN B 1 37 ? 0.973 23.703 -1.232 1 98.88 37 ASN B N 1
ATOM 1575 C CA . ASN B 1 37 ? 1.76 22.5 -1.53 1 98.88 37 ASN B CA 1
ATOM 1576 C C . ASN B 1 37 ? 3.078 22.5 -0.763 1 98.88 37 ASN B C 1
ATOM 1578 O O . ASN B 1 37 ? 3.955 23.328 -1.02 1 98.88 37 ASN B O 1
ATOM 1582 N N . ILE B 1 38 ? 3.197 21.562 0.103 1 98.88 38 ILE B N 1
ATOM 1583 C CA . ILE B 1 38 ? 4.414 21.406 0.889 1 98.88 38 ILE B CA 1
ATOM 1584 C C . ILE B 1 38 ? 5.195 20.203 0.392 1 98.88 38 ILE B C 1
ATOM 1586 O O . ILE B 1 38 ? 4.668 19.078 0.359 1 98.88 38 ILE B O 1
ATOM 1590 N N . TYR B 1 39 ? 6.438 20.391 -0.015 1 98.5 39 TYR B N 1
ATOM 1591 C CA . TYR B 1 39 ? 7.133 19.234 -0.568 1 98.5 39 TYR B CA 1
ATOM 1592 C C . TYR B 1 39 ? 8.625 19.297 -0.254 1 98.5 39 TYR B C 1
ATOM 1594 O O . TYR B 1 39 ? 9.18 20.375 -0.043 1 98.5 39 TYR B O 1
ATOM 1602 N N . HIS B 1 40 ? 9.195 18.125 -0.101 1 98.69 40 HIS B N 1
ATOM 1603 C CA . HIS B 1 40 ? 10.625 17.938 0.164 1 98.69 40 HIS B CA 1
ATOM 1604 C C . HIS B 1 40 ? 11.039 18.656 1.442 1 98.69 40 HIS B C 1
ATOM 1606 O O . HIS B 1 40 ? 12.031 19.391 1.456 1 98.69 40 HIS B O 1
ATOM 1612 N N . CYS B 1 41 ? 10.242 18.5 2.467 1 98.81 41 CYS B N 1
ATOM 1613 C CA . CYS B 1 41 ? 10.547 19.094 3.76 1 98.81 41 CYS B CA 1
ATOM 1614 C C . CYS B 1 41 ? 10.797 18.016 4.812 1 98.81 41 CYS B C 1
ATOM 1616 O O . CYS B 1 41 ? 10.32 16.891 4.676 1 98.81 41 CYS B O 1
ATOM 1618 N N . GLU B 1 42 ? 11.523 18.312 5.789 1 98.81 42 GLU B N 1
ATOM 1619 C CA . GLU B 1 42 ? 11.883 17.359 6.844 1 98.81 42 GLU B CA 1
ATOM 1620 C C . GLU B 1 42 ? 11.914 18.047 8.211 1 98.81 42 GLU B C 1
ATOM 1622 O O . GLU B 1 42 ? 12.469 19.141 8.352 1 98.81 42 GLU B O 1
ATOM 1627 N N . GLY B 1 43 ? 11.375 17.422 9.141 1 98.62 43 GLY B N 1
ATOM 1628 C CA . GLY B 1 43 ? 11.516 17.844 10.523 1 98.62 43 GLY B CA 1
ATOM 1629 C C . GLY B 1 43 ? 11.008 19.25 10.773 1 98.62 43 GLY B C 1
ATOM 1630 O O . GLY B 1 43 ? 11.625 20.016 11.523 1 98.62 43 GLY B O 1
ATOM 1631 N N . THR B 1 44 ? 9.977 19.656 10.148 1 98.88 44 THR B N 1
ATOM 1632 C CA . THR B 1 44 ? 9.523 21.047 10.234 1 98.88 44 THR B CA 1
ATOM 1633 C C . THR B 1 44 ? 8.031 21.109 10.531 1 98.88 44 THR B C 1
ATOM 1635 O O . THR B 1 44 ? 7.266 20.266 10.062 1 98.88 44 THR B O 1
ATOM 1638 N N . THR B 1 45 ? 7.586 22.078 11.273 1 98.94 45 THR B N 1
ATOM 1639 C CA . THR B 1 45 ? 6.176 22.328 11.539 1 98.94 45 THR B CA 1
ATOM 1640 C C . THR B 1 45 ? 5.68 23.531 10.734 1 98.94 45 THR B C 1
ATOM 1642 O O . THR B 1 45 ? 6.309 24.594 10.727 1 98.94 45 THR B O 1
ATOM 1645 N N . PHE B 1 46 ? 4.629 23.328 10.086 1 98.94 46 PHE B N 1
ATOM 1646 C CA . PHE B 1 46 ? 4.004 24.391 9.312 1 98.94 46 PHE B CA 1
ATOM 1647 C C . PHE B 1 46 ? 2.674 24.812 9.93 1 98.94 46 PHE B C 1
ATOM 1649 O O . PHE B 1 46 ? 1.875 23.953 10.32 1 98.94 46 PHE B O 1
ATOM 1656 N N . VAL B 1 47 ? 2.488 26.094 10.008 1 98.94 47 VAL B N 1
ATOM 1657 C CA . VAL B 1 47 ? 1.22 26.625 10.492 1 98.94 47 VAL B CA 1
ATOM 1658 C C . VAL B 1 47 ? 0.586 27.5 9.422 1 98.94 47 VAL B C 1
ATOM 1660 O O . VAL B 1 47 ? 1.18 28.5 9 1 98.94 47 VAL B O 1
ATOM 1663 N N . ILE B 1 48 ? -0.551 27.094 8.992 1 98.81 48 ILE B N 1
ATOM 1664 C CA . ILE B 1 48 ? -1.308 27.906 8.047 1 98.81 48 ILE B CA 1
ATOM 1665 C C . ILE B 1 48 ? -2.396 28.672 8.781 1 98.81 48 ILE B C 1
ATOM 1667 O O . ILE B 1 48 ? -3.381 28.094 9.242 1 98.81 48 ILE B O 1
ATOM 1671 N N . GLU B 1 49 ? -2.279 29.969 8.797 1 97.88 49 GLU B N 1
ATOM 1672 C CA . GLU B 1 49 ? -3.068 30.781 9.727 1 97.88 49 GLU B CA 1
ATOM 1673 C C . GLU B 1 49 ? -4.414 31.156 9.117 1 97.88 49 GLU B C 1
ATOM 1675 O O . GLU B 1 49 ? -5.348 31.516 9.836 1 97.88 49 GLU B O 1
ATOM 1680 N N . ASN B 1 50 ? -4.473 31.031 7.867 1 95.81 50 ASN B N 1
ATOM 1681 C CA . ASN B 1 50 ? -5.691 31.484 7.199 1 95.81 50 ASN B CA 1
ATOM 1682 C C .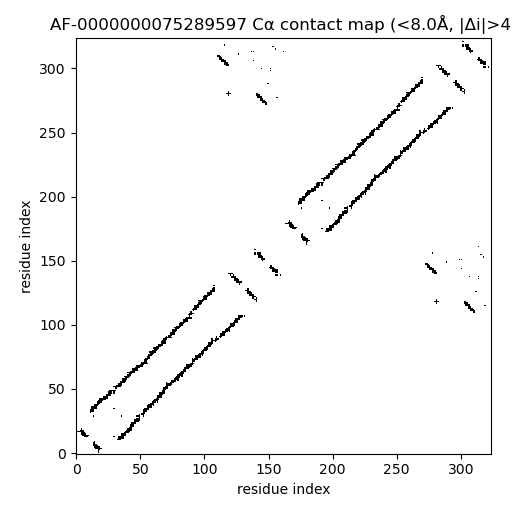 ASN B 1 50 ? -6.898 30.656 7.625 1 95.81 50 ASN B C 1
ATOM 1684 O O . ASN B 1 50 ? -6.789 29.438 7.801 1 95.81 50 ASN B O 1
ATOM 1688 N N . GLU B 1 51 ? -8.031 31.328 7.691 1 97.69 51 GLU B N 1
ATOM 1689 C CA . GLU B 1 51 ? -9.258 30.703 8.18 1 97.69 51 GLU B CA 1
ATOM 1690 C C . GLU B 1 51 ? -9.703 29.562 7.262 1 97.69 51 GLU B C 1
ATOM 1692 O O . GLU B 1 51 ? -10.195 28.531 7.73 1 97.69 51 GLU B O 1
ATOM 1697 N N . LYS B 1 52 ? -9.68 29.844 6.012 1 98.44 52 LYS B N 1
ATOM 1698 C CA . LYS B 1 52 ? -10.148 28.875 5.027 1 98.44 52 LYS B CA 1
ATOM 1699 C C . LYS B 1 52 ? -9.375 29 3.719 1 98.44 52 LYS B C 1
ATOM 1701 O O . LYS B 1 52 ? -9.078 30.109 3.273 1 98.44 52 LYS B O 1
ATOM 1706 N N . PHE B 1 53 ? -8.984 27.906 3.107 1 98.69 53 PHE B N 1
ATOM 1707 C CA . PHE B 1 53 ? -8.344 27.906 1.796 1 98.69 53 PHE B CA 1
ATOM 1708 C C . PHE B 1 53 ? -8.68 26.625 1.034 1 98.69 53 PHE B C 1
ATOM 1710 O O . PHE B 1 53 ? -9.414 25.781 1.537 1 98.69 53 PHE B O 1
ATOM 1717 N N . LYS B 1 54 ? -8.211 26.438 -0.092 1 98.56 54 LYS B N 1
ATOM 1718 C CA . LYS B 1 54 ? -8.734 25.453 -1.039 1 98.56 54 LYS B CA 1
ATOM 1719 C C . LYS B 1 54 ? -8.281 24.031 -0.673 1 98.56 54 LYS B C 1
ATOM 1721 O O . LYS B 1 54 ? -9.109 23.141 -0.485 1 98.56 54 LYS B O 1
ATOM 1726 N N . SER B 1 55 ? -6.984 23.812 -0.688 1 98.81 55 SER B N 1
ATOM 1727 C CA . SER B 1 55 ? -6.5 22.453 -0.493 1 98.81 55 SER B CA 1
ATOM 1728 C C . SER B 1 55 ? -5.066 22.438 0.025 1 98.81 55 SER B C 1
ATOM 1730 O O . SER B 1 55 ? -4.367 23.453 -0.047 1 98.81 55 SER B O 1
ATOM 1732 N N . LEU B 1 56 ? -4.664 21.344 0.627 1 98.94 56 LEU B N 1
ATOM 1733 C CA . LEU B 1 56 ? -3.316 21.109 1.127 1 98.94 56 LEU B CA 1
ATOM 1734 C C . LEU B 1 56 ? -2.73 19.844 0.512 1 98.94 56 LEU B C 1
ATOM 1736 O O . LEU B 1 56 ? -3.402 18.812 0.444 1 98.94 56 LEU B O 1
ATOM 1740 N N . ALA B 1 57 ? -1.584 19.875 0.039 1 98.94 57 ALA B N 1
ATOM 1741 C CA . ALA B 1 57 ? -0.851 18.688 -0.386 1 98.94 57 ALA B CA 1
ATOM 1742 C C . ALA B 1 57 ? 0.504 18.594 0.311 1 98.94 57 ALA B C 1
ATOM 1744 O O . ALA B 1 57 ? 1.205 19.609 0.448 1 98.94 57 ALA B O 1
ATOM 1745 N N . MET B 1 58 ? 0.83 17.516 0.813 1 98.94 58 MET B N 1
ATOM 1746 C CA . MET B 1 58 ? 2.152 17.188 1.332 1 98.94 58 MET B CA 1
ATOM 1747 C C . MET B 1 58 ? 2.805 16.094 0.491 1 98.94 58 MET B C 1
ATOM 1749 O O . MET B 1 58 ? 2.244 15 0.335 1 98.94 58 MET B O 1
ATOM 1753 N N . HIS B 1 59 ? 3.91 16.359 -0.057 1 98.88 59 HIS B N 1
ATOM 1754 C CA . HIS B 1 59 ? 4.598 15.414 -0.935 1 98.88 59 HIS B CA 1
ATOM 1755 C C . HIS B 1 59 ? 6.059 15.25 -0.527 1 98.88 59 HIS B C 1
ATOM 1757 O O . HIS B 1 59 ? 6.789 16.234 -0.406 1 98.88 59 HIS B O 1
ATOM 1763 N N . LYS B 1 60 ? 6.492 13.984 -0.248 1 98.88 60 LYS B N 1
ATOM 1764 C CA . LYS B 1 60 ? 7.871 13.68 0.107 1 98.88 60 LYS B CA 1
ATOM 1765 C C . LYS B 1 60 ? 8.312 14.469 1.334 1 98.88 60 LYS B C 1
ATOM 1767 O O . LYS B 1 60 ? 9.352 15.133 1.311 1 98.88 60 LYS B O 1
ATOM 1772 N N . CYS B 1 61 ? 7.539 14.414 2.303 1 98.88 61 CYS B N 1
ATOM 1773 C CA . CYS B 1 61 ? 7.844 15.039 3.584 1 98.88 61 CYS B CA 1
ATOM 1774 C C . CYS B 1 61 ? 8.117 13.992 4.656 1 98.88 61 CYS B C 1
ATOM 1776 O O . CYS B 1 61 ? 7.484 12.93 4.668 1 98.88 61 CYS B O 1
ATOM 1778 N N . THR B 1 62 ? 8.992 14.227 5.492 1 98.94 62 THR B N 1
ATOM 1779 C CA . THR B 1 62 ? 9.328 13.312 6.582 1 98.94 62 THR B CA 1
ATOM 1780 C C . THR B 1 62 ? 9.367 14.055 7.914 1 98.94 62 THR B C 1
ATOM 1782 O O . THR B 1 62 ? 10 15.109 8.023 1 98.94 62 THR B O 1
ATOM 1785 N N . ASN B 1 63 ? 8.672 13.57 8.852 1 98.88 63 ASN B N 1
ATOM 1786 C CA . ASN B 1 63 ? 8.68 14.156 10.188 1 98.88 63 ASN B CA 1
ATOM 1787 C C . ASN B 1 63 ? 8.188 15.602 10.172 1 98.88 63 ASN B C 1
ATOM 1789 O O . ASN B 1 63 ? 8.82 16.484 10.758 1 98.88 63 ASN B O 1
ATOM 1793 N N . CYS B 1 64 ? 7.168 15.852 9.469 1 98.94 64 CYS B N 1
ATOM 1794 C CA . CYS B 1 64 ? 6.605 17.188 9.383 1 98.94 64 CYS B CA 1
ATOM 1795 C C . CYS B 1 64 ? 5.234 17.25 10.039 1 98.94 64 CYS B C 1
ATOM 1797 O O . CYS B 1 64 ? 4.516 16.25 10.086 1 98.94 64 CYS B O 1
ATOM 1799 N N . ASN B 1 65 ? 4.918 18.375 10.523 1 98.88 65 ASN B N 1
ATOM 1800 C CA . ASN B 1 65 ? 3.609 18.672 11.102 1 98.88 65 ASN B CA 1
ATOM 1801 C C . ASN B 1 65 ? 2.951 19.859 10.414 1 98.88 65 ASN B C 1
ATOM 1803 O O . ASN B 1 65 ? 3.615 20.859 10.117 1 98.88 65 ASN B O 1
ATOM 1807 N N . VAL B 1 66 ? 1.723 19.75 10.188 1 98.94 66 VAL B N 1
ATOM 1808 C CA . VAL B 1 66 ? 0.975 20.875 9.633 1 98.94 66 VAL B CA 1
ATOM 1809 C C . VAL B 1 66 ? -0.258 21.156 10.492 1 98.94 66 VAL B C 1
ATOM 1811 O O . VAL B 1 66 ? -0.994 20.219 10.844 1 98.94 66 VAL B O 1
ATOM 1814 N N . VAL B 1 67 ? -0.487 22.344 10.852 1 98.94 67 VAL B N 1
ATOM 1815 C CA . VAL B 1 67 ? -1.692 22.781 11.539 1 98.94 67 VAL B CA 1
ATOM 1816 C C . VAL B 1 67 ? -2.453 23.781 10.656 1 98.94 67 VAL B C 1
ATOM 1818 O O . VAL B 1 67 ? -1.864 24.719 10.117 1 98.94 67 VAL B O 1
ATOM 1821 N N . LEU B 1 68 ? -3.695 23.531 10.516 1 98.81 68 LEU B N 1
ATOM 1822 C CA . LEU B 1 68 ? -4.523 24.406 9.695 1 98.81 68 LEU B CA 1
ATOM 1823 C C . LEU B 1 68 ? -5.934 24.5 10.266 1 98.81 68 LEU B C 1
ATOM 1825 O O . LEU B 1 68 ? -6.285 23.781 11.203 1 98.81 68 LEU B O 1
ATOM 1829 N N . LYS B 1 69 ? -6.723 25.359 9.719 1 97.75 69 LYS B N 1
ATOM 1830 C CA . LYS B 1 69 ? -8.086 25.547 10.219 1 97.75 69 LYS B CA 1
ATOM 1831 C C . LYS B 1 69 ? -9.102 24.828 9.32 1 97.75 69 LYS B C 1
ATOM 1833 O O . LYS B 1 69 ? -9.305 23.625 9.453 1 97.75 69 LYS B O 1
ATOM 1838 N N . ASN B 1 70 ? -9.719 25.469 8.273 1 98.12 70 ASN B N 1
ATOM 1839 C CA . ASN B 1 70 ? -10.742 24.875 7.418 1 98.12 70 ASN B CA 1
ATOM 1840 C C . ASN B 1 70 ? -10.242 24.703 5.988 1 98.12 70 ASN B C 1
ATOM 1842 O O . ASN B 1 70 ? -9.531 25.547 5.461 1 98.12 70 ASN B O 1
ATOM 1846 N N . LEU B 1 71 ? -10.617 23.656 5.398 1 98.19 71 LEU B N 1
ATOM 1847 C CA . LEU B 1 71 ? -10.344 23.422 3.984 1 98.19 71 LEU B CA 1
ATOM 1848 C C . LEU B 1 71 ? -11.641 23.359 3.182 1 98.19 71 LEU B C 1
ATOM 1850 O O . LEU B 1 71 ? -12.633 22.797 3.646 1 98.19 71 LEU B O 1
ATOM 1854 N N . ILE B 1 72 ? -11.57 23.797 2.033 1 97.94 72 ILE B N 1
ATOM 1855 C CA . ILE B 1 72 ? -12.711 23.75 1.121 1 97.94 72 ILE B CA 1
ATOM 1856 C C . ILE B 1 72 ? -12.766 22.391 0.433 1 97.94 72 ILE B C 1
ATOM 1858 O O . ILE B 1 72 ? -13.844 21.828 0.258 1 97.94 72 ILE B O 1
ATOM 1862 N N . SER B 1 73 ? -11.648 21.891 -0.054 1 97.19 73 SER B N 1
ATOM 1863 C CA . SER B 1 73 ? -11.633 20.641 -0.812 1 97.19 73 SER B CA 1
ATOM 1864 C C . SER B 1 73 ? -11 19.516 -0.004 1 97.19 73 SER B C 1
ATOM 1866 O O . SER B 1 73 ? -11.641 18.953 0.879 1 97.19 73 SER B O 1
ATOM 1868 N N . SER B 1 74 ? -9.68 19.312 -0.214 1 98.31 74 SER B N 1
ATOM 1869 C CA . SER B 1 74 ? -9.148 18.062 0.353 1 98.31 74 SER B CA 1
ATOM 1870 C C . SER B 1 74 ? -7.707 18.25 0.823 1 98.31 74 SER B C 1
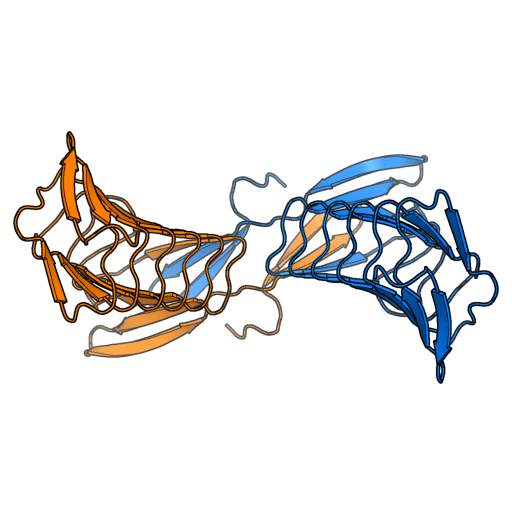ATOM 1872 O O . SER B 1 74 ? -7.07 19.266 0.517 1 98.31 74 SER B O 1
ATOM 1874 N N . ILE B 1 75 ? -7.238 17.297 1.596 1 98.88 75 ILE B N 1
ATOM 1875 C CA . ILE B 1 75 ? -5.832 17.094 1.926 1 98.88 75 ILE B CA 1
ATOM 1876 C C . ILE B 1 75 ? -5.281 15.898 1.159 1 98.88 75 ILE B C 1
ATOM 1878 O O . ILE B 1 75 ? -5.938 14.859 1.075 1 98.88 75 ILE B O 1
ATOM 1882 N N . GLU B 1 76 ? -4.156 16.031 0.605 1 98.94 76 GLU B N 1
ATOM 1883 C CA . GLU B 1 76 ? -3.461 14.922 -0.051 1 98.94 76 GLU B CA 1
ATOM 1884 C C . GLU B 1 76 ? -2.074 14.711 0.549 1 98.94 76 GLU B C 1
ATOM 1886 O O . GLU B 1 76 ? -1.26 15.633 0.59 1 98.94 76 GLU B O 1
ATOM 1891 N N . ILE B 1 77 ? -1.801 13.547 1.023 1 99 77 ILE B N 1
ATOM 1892 C CA . ILE B 1 77 ? -0.499 13.148 1.548 1 99 77 ILE B CA 1
ATOM 1893 C C . ILE B 1 77 ? 0.094 12.047 0.673 1 99 77 ILE B C 1
ATOM 1895 O O . ILE B 1 77 ? -0.499 10.977 0.525 1 99 77 ILE B O 1
ATOM 1899 N N . ILE B 1 78 ? 1.239 12.281 0.165 1 98.94 78 ILE B N 1
ATOM 1900 C CA . ILE B 1 78 ? 1.793 11.344 -0.798 1 98.94 78 ILE B CA 1
ATOM 1901 C C . ILE B 1 78 ? 3.281 11.133 -0.521 1 98.94 78 ILE B C 1
ATOM 1903 O O . ILE B 1 78 ? 4.012 12.094 -0.274 1 98.94 78 ILE B O 1
ATOM 1907 N N . SER B 1 79 ? 3.762 9.875 -0.542 1 98.88 79 SER B N 1
ATOM 1908 C CA . SER B 1 79 ? 5.172 9.523 -0.434 1 98.88 79 SER B CA 1
ATOM 1909 C C . SER B 1 79 ? 5.82 10.188 0.772 1 98.88 79 SER B C 1
ATOM 1911 O O . SER B 1 79 ? 6.898 10.773 0.657 1 98.88 79 SER B O 1
ATOM 1913 N N . SER B 1 80 ? 5.152 10.133 1.847 1 98.94 80 SER B N 1
ATOM 1914 C CA . SER B 1 80 ? 5.605 10.828 3.049 1 98.94 80 SER B CA 1
ATOM 1915 C C . SER B 1 80 ? 5.641 9.883 4.25 1 98.94 80 SER B C 1
ATOM 1917 O O . SER B 1 80 ? 5.008 8.828 4.23 1 98.94 80 SER B O 1
ATOM 1919 N N . SER B 1 81 ? 6.379 10.234 5.215 1 98.94 81 SER B N 1
ATOM 1920 C CA . SER B 1 81 ? 6.508 9.383 6.391 1 98.94 81 SER B CA 1
ATOM 1921 C C . SER B 1 81 ? 6.543 10.203 7.672 1 98.94 81 SER B C 1
ATOM 1923 O O . SER B 1 81 ? 7.133 11.289 7.707 1 98.94 81 SER B O 1
ATOM 1925 N N . LYS B 1 82 ? 5.91 9.727 8.648 1 98.81 82 LYS B N 1
ATOM 1926 C CA . LYS B 1 82 ? 5.859 10.359 9.969 1 98.81 82 LYS B CA 1
ATOM 1927 C C . LYS B 1 82 ? 5.324 11.781 9.867 1 98.81 82 LYS B C 1
ATOM 1929 O O . LYS B 1 82 ? 5.949 12.719 10.367 1 98.81 82 LYS B O 1
ATOM 1934 N N . VAL B 1 83 ? 4.238 11.891 9.336 1 98.94 83 VAL B N 1
ATOM 1935 C CA . VAL B 1 83 ? 3.643 13.211 9.172 1 98.94 83 VAL B CA 1
ATOM 1936 C C . VAL B 1 83 ? 2.387 13.328 10.031 1 98.94 83 VAL B C 1
ATOM 1938 O O . VAL B 1 83 ? 1.684 12.336 10.25 1 98.94 83 VAL B O 1
ATOM 1941 N N . LYS B 1 84 ? 2.133 14.492 10.484 1 98.94 84 LYS B N 1
ATOM 1942 C CA . LYS B 1 84 ? 0.947 14.836 11.266 1 98.94 84 LYS B CA 1
ATOM 1943 C C . LYS B 1 84 ? 0.214 16.031 10.664 1 98.94 84 LYS B C 1
ATOM 1945 O O . LYS B 1 84 ? 0.839 17.031 10.297 1 98.94 84 LYS B O 1
ATOM 1950 N N . VAL B 1 85 ? -1.049 15.898 10.516 1 98.94 85 VAL B N 1
ATOM 1951 C CA . VAL B 1 85 ? -1.881 17.031 10.102 1 98.94 85 VAL B CA 1
ATOM 1952 C C . VAL B 1 85 ? -2.971 17.266 11.141 1 98.94 85 VAL B C 1
ATOM 1954 O O . VAL B 1 85 ? -3.725 16.359 11.484 1 98.94 85 VAL B O 1
ATOM 1957 N N . GLN B 1 86 ? -2.986 18.406 11.633 1 98.88 86 GLN B N 1
ATOM 1958 C CA . GLN B 1 86 ? -4.02 18.797 12.586 1 98.88 86 GLN B CA 1
ATOM 1959 C C . GLN B 1 86 ? -4.973 19.828 11.969 1 98.88 86 GLN B C 1
ATOM 1961 O O . GLN B 1 86 ? -4.559 20.922 11.578 1 98.88 86 GLN B O 1
ATOM 1966 N N . VAL B 1 87 ? -6.23 19.422 11.922 1 98.69 87 VAL B N 1
ATOM 1967 C CA . VAL B 1 87 ? -7.285 20.297 11.422 1 98.69 87 VAL B CA 1
ATOM 1968 C C . VAL B 1 87 ? -8.086 20.859 12.586 1 98.69 87 VAL B C 1
ATOM 1970 O O . VAL B 1 87 ? -8.82 20.125 13.258 1 98.69 87 VAL B O 1
ATOM 1973 N N . LEU B 1 88 ? -8.039 22.109 12.797 1 98.25 88 LEU B N 1
ATOM 1974 C CA . LEU B 1 88 ? -8.703 22.734 13.93 1 98.25 88 LEU B CA 1
ATOM 1975 C C . LEU B 1 88 ? -10.18 22.984 13.633 1 98.25 88 LEU B C 1
ATOM 1977 O O . LEU B 1 88 ? -10.992 23.125 14.547 1 98.25 88 LEU B O 1
ATOM 1981 N N . GLY B 1 89 ? -10.508 23.125 12.336 1 97.38 89 GLY B N 1
ATOM 1982 C CA . GLY B 1 89 ? -11.875 23.281 11.867 1 97.38 89 GLY B CA 1
ATOM 1983 C C . GLY B 1 89 ? -12.383 22.062 11.117 1 97.38 89 GLY B C 1
ATOM 1984 O O . GLY B 1 89 ? -12.383 20.953 11.656 1 97.38 89 GLY B O 1
ATOM 1985 N N . ASN B 1 90 ? -12.695 22.359 9.766 1 96.88 90 ASN B N 1
ATOM 1986 C CA . ASN B 1 90 ? -13.344 21.297 9.016 1 96.88 90 ASN B CA 1
ATOM 1987 C C . ASN B 1 90 ? -12.531 20.906 7.785 1 96.88 90 ASN B C 1
ATOM 1989 O O . ASN B 1 90 ? -11.961 21.766 7.109 1 96.88 90 ASN B O 1
ATOM 1993 N N . CYS B 1 91 ? -12.43 19.594 7.57 1 97.19 91 CYS B N 1
ATOM 1994 C CA . CYS B 1 91 ? -11.922 18.984 6.348 1 97.19 91 CYS B CA 1
ATOM 1995 C C . CYS B 1 91 ? -12.672 17.688 6.027 1 97.19 91 CYS B C 1
ATOM 1997 O O . CYS B 1 91 ? -12.68 16.75 6.828 1 97.19 91 CYS B O 1
ATOM 1999 N N . SER B 1 92 ? -13.148 17.516 4.84 1 96.12 92 SER B N 1
ATOM 2000 C CA . SER B 1 92 ? -14.07 16.422 4.566 1 96.12 92 SER B CA 1
ATOM 2001 C C . SER B 1 92 ? -13.359 15.266 3.871 1 96.12 92 SER B C 1
ATOM 2003 O O . SER B 1 92 ? -13.82 14.125 3.932 1 96.12 92 SER B O 1
ATOM 2005 N N . SER B 1 93 ? -12.312 15.617 3.146 1 98.56 93 SER B N 1
ATOM 2006 C CA . SER B 1 93 ? -11.695 14.586 2.314 1 98.56 93 SER B CA 1
ATOM 2007 C C . SER B 1 93 ? -10.18 14.57 2.477 1 98.56 93 SER B C 1
ATOM 2009 O O . SER B 1 93 ? -9.531 15.609 2.34 1 98.56 93 SER B O 1
ATOM 2011 N N . ILE 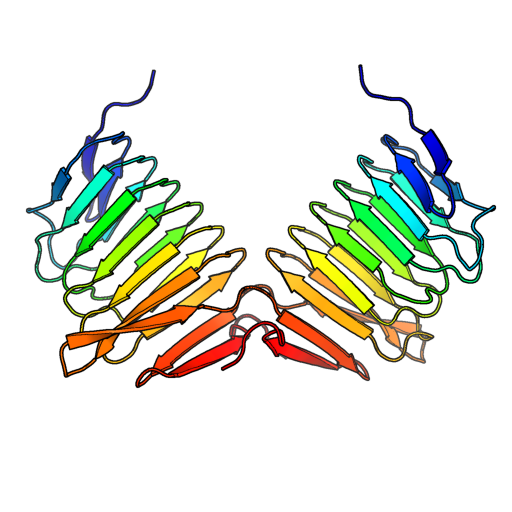B 1 94 ? -9.648 13.406 2.754 1 98.88 94 ILE B N 1
ATOM 2012 C CA . ILE B 1 94 ? -8.203 13.234 2.922 1 98.88 94 ILE B CA 1
ATOM 2013 C C . ILE B 1 94 ? -7.73 12.031 2.111 1 98.88 94 ILE B C 1
ATOM 2015 O O . ILE B 1 94 ? -8.336 10.961 2.168 1 98.88 94 ILE B O 1
ATOM 2019 N N . SER B 1 95 ? -6.715 12.188 1.356 1 98.94 95 SER B N 1
ATOM 2020 C CA . SER B 1 95 ? -6.113 11.109 0.583 1 98.94 95 SER B CA 1
ATOM 2021 C C . SER B 1 95 ? -4.699 10.797 1.07 1 98.94 95 SER B C 1
ATOM 2023 O O . SER B 1 95 ? -3.891 11.703 1.266 1 98.94 95 SER B O 1
ATOM 2025 N N . ILE B 1 96 ? -4.43 9.531 1.288 1 98.94 96 ILE B N 1
ATOM 2026 C CA . ILE B 1 96 ? -3.127 9.062 1.742 1 98.94 96 ILE B CA 1
ATOM 2027 C C . ILE B 1 96 ? -2.602 7.992 0.787 1 98.94 96 ILE B C 1
ATOM 2029 O O . ILE B 1 96 ? -3.211 6.93 0.641 1 98.94 96 ILE B O 1
ATOM 2033 N N . ASP B 1 97 ? -1.527 8.305 0.205 1 98.94 97 ASP B N 1
ATOM 2034 C CA . ASP B 1 97 ? -0.982 7.406 -0.811 1 98.94 97 ASP B CA 1
ATOM 2035 C C . ASP B 1 97 ? 0.519 7.207 -0.616 1 98.94 97 ASP B C 1
ATOM 2037 O O . ASP B 1 97 ? 1.258 8.172 -0.407 1 98.94 97 ASP B O 1
ATOM 2041 N N . LYS B 1 98 ? 0.927 5.984 -0.684 1 98.88 98 LYS B N 1
ATOM 2042 C CA . LYS B 1 98 ? 2.348 5.652 -0.601 1 98.88 98 LYS B CA 1
ATOM 2043 C C . LYS B 1 98 ? 3 6.328 0.602 1 98.88 98 LYS B C 1
ATOM 2045 O O . LYS B 1 98 ? 4.051 6.957 0.472 1 98.88 98 LYS B O 1
ATOM 2050 N N . SER B 1 99 ? 2.377 6.215 1.726 1 98.94 99 SER B N 1
ATOM 2051 C CA . SER B 1 99 ? 2.852 6.918 2.914 1 98.94 99 SER B CA 1
ATOM 2052 C C . SER B 1 99 ? 2.793 6.02 4.145 1 98.94 99 SER B C 1
ATOM 2054 O O . SER B 1 99 ? 1.98 5.094 4.207 1 98.94 99 SER B O 1
ATOM 2056 N N . THR B 1 100 ? 3.635 6.246 5.062 1 98.94 100 THR B N 1
ATOM 2057 C CA . THR B 1 100 ? 3.701 5.465 6.293 1 98.94 100 THR B CA 1
ATOM 2058 C C . THR B 1 100 ? 3.787 6.379 7.512 1 98.94 100 THR B C 1
ATOM 2060 O O . THR B 1 100 ? 4.531 7.359 7.504 1 98.94 100 THR B O 1
ATOM 2063 N N . GLY B 1 101 ? 3.127 6.035 8.523 1 98.88 101 GLY B N 1
ATOM 2064 C CA . GLY B 1 101 ? 3.178 6.82 9.75 1 98.88 101 GLY B CA 1
ATOM 2065 C C . GLY B 1 101 ? 2.445 8.148 9.633 1 98.88 101 GLY B C 1
ATOM 2066 O O . GLY B 1 101 ? 3.006 9.203 9.945 1 98.88 101 GLY B O 1
ATOM 2067 N N . VAL B 1 102 ? 1.149 8.117 9.281 1 98.94 102 VAL B N 1
ATOM 2068 C CA . VAL B 1 102 ? 0.342 9.32 9.094 1 98.94 102 VAL B CA 1
ATOM 2069 C C . VAL B 1 102 ? -0.626 9.477 10.266 1 98.94 102 VAL B C 1
ATOM 2071 O O . VAL B 1 102 ? -1.354 8.547 10.609 1 98.94 102 VAL B O 1
ATOM 2074 N N . GLN B 1 103 ? -0.609 10.641 10.883 1 98.94 103 GLN B N 1
ATOM 2075 C CA . GLN B 1 103 ? -1.517 10.992 11.969 1 98.94 103 GLN B CA 1
ATOM 2076 C C . GLN B 1 103 ? -2.414 12.164 11.578 1 98.94 103 GLN B C 1
ATOM 2078 O O . GLN B 1 103 ? -1.924 13.25 11.258 1 98.94 103 GLN B O 1
ATOM 2083 N N . ILE B 1 104 ? -3.693 11.938 11.672 1 98.88 104 ILE B N 1
ATOM 2084 C CA . ILE B 1 104 ? -4.656 12.992 11.359 1 98.88 104 ILE B CA 1
ATOM 2085 C C . ILE B 1 104 ? -5.414 13.383 12.625 1 98.88 104 ILE B C 1
ATOM 2087 O O . ILE B 1 104 ? -5.98 12.531 13.312 1 98.88 104 ILE B O 1
ATOM 2091 N N . TYR B 1 105 ? -5.363 14.594 12.945 1 98.75 105 TYR B N 1
ATOM 2092 C CA . TYR B 1 105 ? -6.105 15.117 14.094 1 98.75 105 TYR B CA 1
ATOM 2093 C C . TYR B 1 105 ? -7.285 15.961 13.633 1 98.75 105 TYR B C 1
ATOM 2095 O O . TYR B 1 105 ? -7.105 16.984 12.961 1 98.75 105 TYR B O 1
ATOM 2103 N N . LEU B 1 106 ? -8.492 15.586 14.07 1 98.25 106 LEU B N 1
ATOM 2104 C CA . LEU B 1 106 ? -9.734 16.266 13.703 1 98.25 106 LEU B CA 1
ATOM 2105 C C . LEU B 1 106 ? -10.43 16.844 14.93 1 98.25 106 LEU B C 1
ATOM 2107 O O . LEU B 1 106 ? -10.797 16.094 15.844 1 98.25 106 LEU B O 1
ATOM 2111 N N . SER B 1 107 ? -10.648 18.094 14.883 1 96.94 107 SER B N 1
ATOM 2112 C CA . SER B 1 107 ? -11.32 18.734 16 1 96.94 107 SER B CA 1
ATOM 2113 C C . SER B 1 107 ? -12.797 18.375 16.047 1 96.94 107 SER B C 1
ATOM 2115 O O . SER B 1 107 ? -13.32 17.766 15.109 1 96.94 107 SER B O 1
ATOM 2117 N N . LYS B 1 108 ? -13.5 18.844 17.062 1 95.88 108 LYS B N 1
ATOM 2118 C CA . LYS B 1 108 ? -14.922 18.562 17.25 1 95.88 108 LYS B CA 1
ATOM 2119 C C . LYS B 1 108 ? -15.758 19.25 16.172 1 95.88 108 LYS B C 1
ATOM 2121 O O . LYS B 1 108 ? -16.922 18.891 15.969 1 95.88 108 LYS B O 1
ATOM 2126 N N . GLU B 1 109 ? -15.125 20.188 15.445 1 95.31 109 GLU B N 1
ATOM 2127 C CA . GLU B 1 109 ? -15.836 20.875 14.367 1 95.31 109 GLU B CA 1
ATOM 2128 C C . GLU B 1 109 ? -16 19.969 13.156 1 95.31 109 GLU B C 1
ATOM 2130 O O . GLU B 1 109 ? -16.797 20.25 12.258 1 95.31 109 GLU B O 1
ATOM 2135 N N . ASN B 1 110 ? -15.227 18.953 13.117 1 93.31 110 ASN B N 1
ATOM 2136 C CA . ASN B 1 110 ? -15.266 18.031 11.992 1 93.31 110 ASN B CA 1
ATOM 2137 C C . ASN B 1 110 ? -16.234 16.875 12.242 1 93.31 110 ASN B C 1
ATOM 2139 O O . ASN B 1 110 ? -15.992 16.031 13.102 1 93.31 110 ASN B O 1
ATOM 2143 N N . LYS B 1 111 ? -17.281 16.859 11.531 1 87.94 111 LYS B N 1
ATOM 2144 C CA . LYS B 1 111 ? -18.344 15.922 11.844 1 87.94 111 LYS B CA 1
ATOM 2145 C C . LYS B 1 111 ? -18.219 14.641 11.023 1 87.94 111 LYS B C 1
ATOM 2147 O O . LYS B 1 111 ? -18.609 13.562 11.477 1 87.94 111 LYS B O 1
ATOM 2152 N N . GLU B 1 112 ? -17.844 14.812 9.836 1 94.94 112 GLU B N 1
ATOM 2153 C CA . GLU B 1 112 ? -17.672 13.68 8.938 1 94.94 112 GLU B CA 1
ATOM 2154 C C . GLU B 1 112 ? -16.438 13.852 8.062 1 94.94 112 GLU B C 1
ATOM 2156 O O . GLU B 1 112 ? -16.141 14.961 7.609 1 94.94 112 GLU B O 1
ATOM 2161 N N . SER B 1 113 ? -15.719 12.773 7.887 1 97.06 113 SER B N 1
ATOM 2162 C CA . SER B 1 113 ? -14.547 12.797 7.02 1 97.06 113 SER B CA 1
ATOM 2163 C C . SER B 1 113 ? -14.445 11.516 6.191 1 97.06 113 SER B C 1
ATOM 2165 O O . SER B 1 113 ? -14.859 10.445 6.6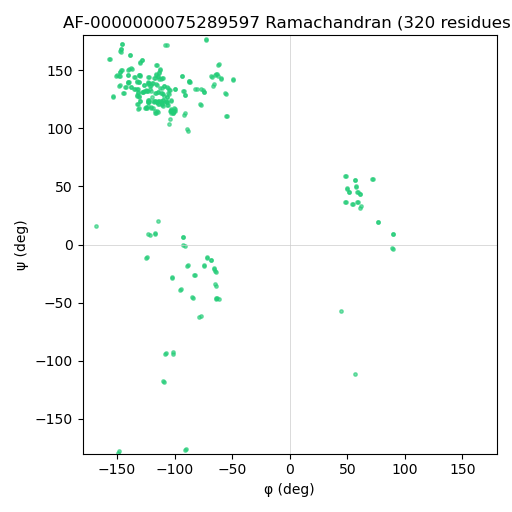41 1 97.06 113 SER B O 1
ATOM 2167 N N . GLU B 1 114 ? -13.953 11.664 5.012 1 98.44 114 GLU B N 1
ATOM 2168 C CA . GLU B 1 114 ? -13.672 10.547 4.117 1 98.44 114 GLU B CA 1
ATOM 2169 C C . GLU B 1 114 ? -12.18 10.422 3.838 1 98.44 114 GLU B C 1
ATOM 2171 O O . GLU B 1 114 ? -11.5 11.422 3.602 1 98.44 114 GLU B O 1
ATOM 2176 N N . PHE B 1 115 ? -11.742 9.188 3.861 1 98.88 115 PHE B N 1
ATOM 2177 C CA . PHE B 1 115 ? -10.344 8.898 3.588 1 98.88 115 PHE B CA 1
ATOM 2178 C C . PHE B 1 115 ? -10.203 7.965 2.391 1 98.88 115 PHE B C 1
ATOM 2180 O O . PHE B 1 115 ? -10.898 6.953 2.303 1 98.88 115 PHE B O 1
ATOM 2187 N N . THR B 1 116 ? -9.352 8.297 1.504 1 98.88 116 THR B N 1
ATOM 2188 C CA . THR B 1 116 ? -8.922 7.414 0.423 1 98.88 116 THR B CA 1
ATOM 2189 C C . THR B 1 116 ? -7.469 6.984 0.619 1 98.88 116 THR B C 1
ATOM 2191 O O . THR B 1 116 ? -6.582 7.828 0.77 1 98.88 116 THR B O 1
ATOM 2194 N N . THR B 1 117 ? -7.266 5.648 0.675 1 98.88 117 THR B N 1
ATOM 2195 C CA . THR B 1 117 ? -5.906 5.207 0.969 1 98.88 117 THR B CA 1
ATOM 2196 C C . THR B 1 117 ? -5.445 4.164 -0.043 1 98.88 117 THR B C 1
ATOM 2198 O O . THR B 1 117 ? -6.258 3.387 -0.553 1 98.88 117 THR B O 1
ATOM 2201 N N . ALA B 1 118 ? -4.242 4.188 -0.338 1 98.81 118 ALA B N 1
ATOM 2202 C CA . ALA B 1 118 ? -3.551 3.193 -1.152 1 98.81 118 ALA B CA 1
ATOM 2203 C C . ALA B 1 118 ? -2.082 3.082 -0.752 1 98.81 118 ALA B C 1
ATOM 2205 O O . ALA B 1 118 ? -1.454 4.078 -0.388 1 98.81 118 ALA B O 1
ATOM 2206 N N . LEU B 1 119 ? -1.562 1.947 -0.82 1 98.81 119 LEU B N 1
ATOM 2207 C CA . LEU B 1 119 ? -0.138 1.683 -0.64 1 98.81 119 LEU B CA 1
ATOM 2208 C C . LEU B 1 119 ? 0.388 2.371 0.615 1 98.81 119 LEU B C 1
ATOM 2210 O O . LEU B 1 119 ? 1.485 2.934 0.605 1 98.81 119 LEU B O 1
ATOM 2214 N N . SER B 1 120 ? -0.429 2.406 1.658 1 98.88 120 SER B N 1
ATOM 2215 C CA . SER B 1 120 ? -0.096 3.154 2.865 1 98.88 120 SER B CA 1
ATOM 2216 C C . SER B 1 120 ? -0.278 2.299 4.113 1 98.88 120 SER B C 1
ATOM 2218 O O . SER B 1 120 ? -1.005 1.305 4.09 1 98.88 120 SER B O 1
ATOM 2220 N N . SER B 1 121 ? 0.417 2.682 5.152 1 98.75 121 SER B N 1
ATOM 2221 C CA . SER B 1 121 ? 0.36 1.93 6.402 1 98.75 121 SER B CA 1
ATOM 2222 C C . SER B 1 121 ? 0.505 2.852 7.609 1 98.75 121 SER B C 1
ATOM 2224 O O . SER B 1 121 ? 0.842 4.027 7.461 1 98.75 121 SER B O 1
ATOM 2226 N N . GLU B 1 122 ? 0.225 2.297 8.812 1 98.62 122 GLU B N 1
ATOM 2227 C CA . GLU B 1 122 ? 0.306 3.041 10.062 1 98.62 122 GLU B CA 1
ATOM 2228 C C . GLU B 1 122 ? -0.416 4.379 9.961 1 98.62 122 GLU B C 1
ATOM 2230 O O . GLU B 1 122 ? 0.181 5.434 10.195 1 98.62 122 GLU B O 1
ATOM 2235 N N . MET B 1 123 ? -1.637 4.324 9.672 1 98.88 123 MET B N 1
ATOM 2236 C CA . MET B 1 123 ? -2.502 5.492 9.531 1 98.88 123 MET B CA 1
ATOM 2237 C C . MET B 1 123 ? -3.502 5.562 10.68 1 98.88 123 MET B C 1
ATOM 2239 O O . MET B 1 123 ? -4.25 4.613 10.922 1 98.88 123 MET B O 1
ATOM 2243 N N . ASN B 1 124 ? -3.477 6.691 11.344 1 98.62 124 ASN B N 1
ATOM 2244 C CA . ASN B 1 124 ? -4.352 6.836 12.5 1 98.62 124 ASN B CA 1
ATOM 2245 C C . ASN B 1 124 ? -5.133 8.141 12.453 1 98.62 124 ASN B C 1
ATOM 2247 O O . ASN B 1 124 ? -4.59 9.188 12.078 1 98.62 124 ASN B O 1
ATOM 2251 N N . ILE B 1 125 ? -6.367 8.086 12.828 1 98.38 125 ILE B N 1
ATOM 2252 C CA . ILE B 1 125 ? -7.23 9.25 12.984 1 98.38 125 ILE B CA 1
ATOM 2253 C C . ILE B 1 125 ? -7.457 9.531 14.469 1 98.38 125 ILE B C 1
ATOM 2255 O O . ILE B 1 125 ? -7.844 8.633 15.227 1 98.38 125 ILE B O 1
ATOM 2259 N N . HIS B 1 126 ? -7.07 10.672 14.867 1 98.19 126 HIS B N 1
ATOM 2260 C CA . HIS B 1 126 ? -7.434 11.18 16.188 1 98.19 126 HIS B CA 1
ATOM 2261 C C . HIS B 1 126 ? -8.578 12.188 16.094 1 98.19 126 HIS B C 1
ATOM 2263 O O . HIS B 1 126 ? -8.438 13.234 15.453 1 98.19 126 HIS B O 1
ATOM 2269 N N . PHE B 1 127 ? -9.703 11.805 16.656 1 97.19 127 PHE B N 1
ATOM 2270 C CA . PHE B 1 127 ? -10.828 12.719 16.531 1 97.19 127 PHE B CA 1
ATOM 2271 C C . PHE B 1 127 ? -11.359 13.109 17.906 1 97.19 127 PHE B C 1
ATOM 2273 O O . PHE B 1 127 ? -11.383 12.281 18.828 1 97.19 127 PHE B O 1
ATOM 2280 N N . GLU B 1 128 ? -11.68 14.352 18.016 1 96.56 128 GLU B N 1
ATOM 2281 C CA . GLU B 1 128 ? -12.172 14.945 19.25 1 96.56 128 GLU B CA 1
ATOM 2282 C C . GLU B 1 128 ? -13.695 14.906 19.312 1 96.56 128 GLU B C 1
ATOM 2284 O O . GLU B 1 128 ? -14.375 15.273 18.344 1 96.56 128 GLU B O 1
ATOM 2289 N N . ASN B 1 129 ? -14.18 14.453 20.469 1 94.06 129 ASN B N 1
ATOM 2290 C CA . ASN B 1 129 ? -15.633 14.461 20.594 1 94.06 129 ASN B CA 1
ATOM 2291 C C . ASN B 1 129 ? -16.125 15.773 21.203 1 94.06 129 ASN B C 1
ATOM 2293 O O . ASN B 1 129 ? -15.352 16.703 21.406 1 94.06 129 ASN B O 1
ATOM 2297 N N . GLU B 1 130 ? -17.422 15.82 21.406 1 92.88 130 GLU B N 1
ATOM 2298 C CA . GLU B 1 130 ? -18.062 17.062 21.859 1 92.88 130 GLU B CA 1
ATOM 2299 C C . GLU B 1 130 ? -17.578 17.469 23.234 1 92.88 130 GLU B C 1
ATOM 2301 O O . GLU B 1 130 ? -17.625 18.641 23.609 1 92.88 130 GLU B O 1
ATOM 2306 N N . ASN B 1 131 ? -17.078 16.547 24.062 1 95.38 131 ASN B N 1
ATOM 2307 C CA . ASN B 1 131 ? -16.609 16.797 25.406 1 95.38 131 ASN B CA 1
ATOM 2308 C C . ASN B 1 131 ? -15.117 17.125 25.438 1 95.38 131 ASN B C 1
ATOM 2310 O O . ASN B 1 131 ? -14.531 17.281 26.516 1 95.38 131 ASN B O 1
ATOM 2314 N N . GLY B 1 132 ? -14.477 17.109 24.312 1 94.81 132 GLY B N 1
ATOM 2315 C CA . GLY B 1 132 ? -13.062 17.422 24.234 1 94.81 132 GLY B CA 1
ATOM 2316 C C . GLY B 1 132 ? -12.172 16.203 24.406 1 94.81 132 GLY B C 1
ATOM 2317 O O . GLY B 1 132 ? -10.953 16.328 24.531 1 94.81 132 GLY B O 1
ATOM 2318 N N . GLU B 1 133 ? -12.812 15.094 24.406 1 96.56 133 GLU B N 1
ATOM 2319 C CA . GLU B 1 133 ? -12.055 13.859 24.562 1 96.56 133 GLU B CA 1
ATOM 2320 C C . GLU B 1 133 ? -11.57 13.344 23.203 1 96.56 133 GLU B C 1
ATOM 2322 O O . GLU B 1 133 ? -12.305 13.422 22.203 1 96.56 133 GLU B O 1
ATOM 2327 N N . TRP B 1 134 ? -10.383 12.859 23.203 1 97.25 134 TRP B N 1
ATOM 2328 C CA . TRP B 1 134 ? -9.781 12.359 21.969 1 97.25 134 TRP B CA 1
ATOM 2329 C C . TRP B 1 134 ? -9.875 10.844 21.891 1 97.25 134 TRP B C 1
ATOM 2331 O O . TRP B 1 134 ? -9.664 10.148 22.891 1 97.25 134 TRP B O 1
ATOM 2341 N N . THR B 1 135 ? -10.289 10.414 20.734 1 96.62 135 THR B N 1
ATOM 2342 C CA . THR B 1 135 ? -10.32 8.984 20.438 1 96.62 135 THR B CA 1
ATOM 2343 C C . THR B 1 135 ? -9.492 8.664 19.203 1 96.62 135 THR B C 1
ATOM 2345 O O . THR B 1 135 ? -9.5 9.422 18.234 1 96.62 135 THR B O 1
ATOM 2348 N N . GLU B 1 136 ? -8.859 7.539 19.25 1 97.25 136 GLU B N 1
ATOM 2349 C CA . GLU B 1 136 ? -8.023 7.109 18.125 1 97.25 136 GLU B CA 1
ATOM 2350 C C . GLU B 1 136 ? -8.656 5.941 17.375 1 97.25 136 GLU B C 1
ATOM 2352 O O . GLU B 1 136 ? -9.211 5.031 18 1 97.25 136 GLU B O 1
ATOM 2357 N N . VAL B 1 137 ? -8.609 6.02 16.062 1 96.38 137 VAL B N 1
ATOM 2358 C CA . VAL B 1 137 ? -9.023 4.902 15.227 1 96.38 137 VAL B CA 1
ATOM 2359 C C . VAL B 1 137 ? -7.969 4.648 14.148 1 96.38 137 VAL B C 1
ATOM 2361 O O . VAL B 1 137 ? -7.473 5.586 13.523 1 96.38 137 VAL B O 1
ATOM 2364 N N . THR B 1 138 ? -7.609 3.387 13.961 1 97.75 138 THR B N 1
ATOM 2365 C CA . THR B 1 138 ? -6.613 3.012 12.961 1 97.75 138 THR B CA 1
ATOM 2366 C C . THR B 1 138 ? -7.277 2.707 11.625 1 97.75 138 THR B C 1
ATOM 2368 O O . THR B 1 138 ? -8.258 1.959 11.57 1 97.75 138 THR B O 1
ATOM 2371 N N . ILE B 1 139 ? -6.812 3.312 10.586 1 98.56 139 ILE B N 1
ATOM 2372 C CA . ILE B 1 139 ? -7.281 2.975 9.242 1 98.56 139 ILE B CA 1
ATOM 2373 C C . ILE B 1 139 ? -6.684 1.639 8.812 1 98.56 139 ILE B C 1
ATOM 2375 O O . ILE B 1 139 ? -5.469 1.439 8.891 1 98.56 139 ILE B O 1
ATOM 2379 N N . PRO B 1 140 ? -7.484 0.712 8.305 1 98.44 140 PRO B N 1
ATOM 2380 C CA . PRO B 1 140 ? -6.941 -0.584 7.898 1 98.44 140 PRO B CA 1
ATOM 2381 C C . PRO B 1 140 ? -5.949 -0.47 6.742 1 98.44 140 PRO B C 1
ATOM 2383 O O . PRO B 1 140 ? -6.125 0.367 5.852 1 98.44 140 PRO B O 1
ATOM 2386 N N . GLU B 1 141 ? -4.926 -1.344 6.723 1 98.5 141 GLU B N 1
ATOM 2387 C CA . GLU B 1 141 ? -3.938 -1.37 5.648 1 98.5 141 GLU B CA 1
ATOM 2388 C C . GLU B 1 141 ? -3.852 -2.754 5.008 1 98.5 141 GLU B C 1
ATOM 2390 O O . GLU B 1 141 ? -3.225 -2.922 3.961 1 98.5 141 GLU B O 1
ATOM 2395 N N . GLN B 1 142 ? -4.434 -3.705 5.586 1 98.62 142 GLN B N 1
ATOM 2396 C CA . GLN B 1 142 ? -4.445 -5.07 5.066 1 98.62 142 GLN B CA 1
ATOM 2397 C C . GLN B 1 142 ? -5.867 -5.523 4.746 1 98.62 142 GLN B C 1
ATOM 2399 O O . GLN B 1 142 ? -6.781 -5.328 5.551 1 98.62 142 GLN B O 1
ATOM 2404 N N . PHE B 1 143 ? -6.02 -6.312 3.66 1 98.69 143 PHE B N 1
ATOM 2405 C CA . PHE B 1 143 ? -7.336 -6.746 3.207 1 98.69 143 PHE B CA 1
ATOM 2406 C C . PHE B 1 143 ? -7.301 -8.195 2.738 1 98.69 143 PHE B C 1
ATOM 2408 O O . PHE B 1 143 ? -6.254 -8.688 2.312 1 98.69 143 PHE B O 1
ATOM 2415 N N . GLN B 1 144 ? -8.43 -8.82 2.898 1 98.19 144 GLN B N 1
ATOM 2416 C CA . GLN B 1 144 ? -8.633 -10.203 2.473 1 98.19 144 GLN B CA 1
ATOM 2417 C C . GLN B 1 144 ? -9.602 -10.281 1.297 1 98.19 144 GLN B C 1
ATOM 2419 O O . GLN B 1 144 ? -10.664 -9.656 1.318 1 98.19 144 GLN B O 1
ATOM 2424 N N . HIS B 1 145 ? -9.188 -10.992 0.315 1 98.38 145 HIS B N 1
ATOM 2425 C CA . HIS B 1 145 ? -10.016 -11.203 -0.867 1 98.38 145 HIS B CA 1
ATOM 2426 C C . HIS B 1 145 ? -10.312 -12.688 -1.063 1 98.38 145 HIS B C 1
ATOM 2428 O O . HIS B 1 145 ? -9.445 -13.539 -0.854 1 98.38 145 HIS B O 1
ATOM 2434 N N . ARG B 1 146 ? -11.5 -12.969 -1.417 1 97.94 146 ARG B N 1
ATOM 2435 C CA . ARG B 1 146 ? -11.898 -14.352 -1.681 1 97.94 146 ARG B CA 1
ATOM 2436 C C . ARG B 1 146 ? -12.453 -14.5 -3.096 1 97.94 146 ARG B C 1
ATOM 2438 O O . ARG B 1 146 ? -13.359 -13.773 -3.496 1 97.94 146 ARG B O 1
ATOM 2445 N N . LEU B 1 147 ? -11.891 -15.352 -3.795 1 96.81 147 LEU B N 1
ATOM 2446 C CA . LEU B 1 147 ? -12.391 -15.703 -5.121 1 96.81 147 LEU B CA 1
ATOM 2447 C C . LEU B 1 147 ? -13.164 -17.016 -5.078 1 96.81 147 LEU B C 1
ATOM 2449 O O . LEU B 1 147 ? -12.594 -18.078 -4.828 1 96.81 147 LEU B O 1
ATOM 2453 N N . VAL B 1 148 ? -14.461 -16.906 -5.32 1 93.12 148 VAL B N 1
ATOM 2454 C CA . VAL B 1 148 ? -15.336 -18.078 -5.371 1 93.12 148 VAL B CA 1
ATOM 2455 C C . VAL B 1 148 ? -16.203 -18.016 -6.625 1 93.12 148 VAL B C 1
ATOM 2457 O O . VAL B 1 148 ? -16.953 -17.062 -6.824 1 93.12 148 VAL B O 1
ATOM 2460 N N . ASN B 1 149 ? -16.078 -19.047 -7.477 1 87.5 149 ASN B N 1
ATOM 2461 C CA . ASN B 1 149 ? -16.875 -19.125 -8.688 1 87.5 149 ASN B CA 1
ATOM 2462 C C . ASN B 1 149 ? -16.75 -17.875 -9.539 1 87.5 149 ASN B C 1
ATOM 2464 O O . ASN B 1 149 ? -17.75 -17.312 -10 1 87.5 149 ASN B O 1
ATOM 2468 N N . GLY B 1 150 ? -15.594 -17.391 -9.477 1 87 150 GLY B N 1
ATOM 2469 C CA . GLY B 1 150 ? -15.297 -16.281 -10.375 1 87 150 GLY B CA 1
ATOM 2470 C C . GLY B 1 150 ? -15.633 -14.93 -9.773 1 87 150 GLY B C 1
ATOM 2471 O O . GLY B 1 150 ? -15.477 -13.898 -10.43 1 87 150 GLY B O 1
ATOM 2472 N N . LYS B 1 151 ? -16.141 -14.891 -8.672 1 92.31 151 LYS B N 1
ATOM 2473 C CA . LYS B 1 151 ? -16.484 -13.633 -8.016 1 92.31 151 LYS B CA 1
ATOM 2474 C C . LYS B 1 151 ? -15.484 -13.305 -6.906 1 92.31 151 LYS B C 1
ATOM 2476 O O . LYS B 1 151 ? -15.164 -14.172 -6.082 1 92.31 151 LYS B O 1
ATOM 2481 N N . LEU B 1 152 ? -15.031 -12.047 -6.922 1 96.75 152 LEU B N 1
ATOM 2482 C CA . LEU B 1 152 ? -14.094 -11.594 -5.902 1 96.75 152 LEU B CA 1
ATOM 2483 C C . LEU B 1 152 ? -14.797 -10.742 -4.852 1 96.75 152 LEU B C 1
ATOM 2485 O O . LEU B 1 152 ? -15.422 -9.734 -5.18 1 96.75 152 LEU B O 1
ATOM 2489 N N . THR B 1 153 ? -14.65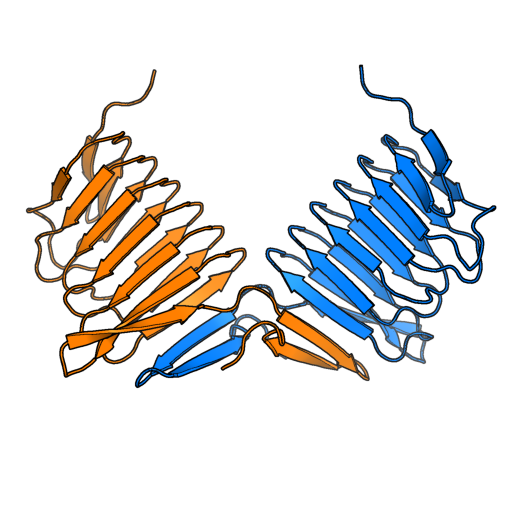6 -11.172 -3.609 1 97.31 153 THR B N 1
ATOM 2490 C CA . THR B 1 153 ? -15.164 -10.383 -2.49 1 97.31 153 THR B CA 1
ATOM 2491 C C . THR B 1 153 ? -14.023 -9.891 -1.608 1 97.31 153 THR B C 1
ATOM 2493 O O . THR B 1 153 ? -13.023 -10.594 -1.422 1 97.31 153 THR B O 1
ATOM 2496 N N . THR B 1 154 ? -14.195 -8.727 -1.081 1 97.56 154 THR B N 1
ATOM 2497 C CA . THR B 1 154 ? -13.125 -8.102 -0.315 1 97.56 154 THR B CA 1
ATOM 2498 C C . THR B 1 154 ? -13.617 -7.676 1.064 1 97.56 154 THR B C 1
ATOM 2500 O O . THR B 1 154 ? -14.727 -7.156 1.198 1 97.56 154 THR B O 1
ATOM 2503 N N . ARG B 1 155 ? -12.789 -7.945 2.047 1 97 155 ARG B N 1
ATOM 2504 C CA . ARG B 1 155 ? -13.062 -7.457 3.395 1 97 155 ARG B CA 1
ATOM 2505 C C . ARG B 1 155 ? -11.789 -6.949 4.062 1 97 155 ARG B C 1
ATOM 2507 O O . ARG B 1 155 ? -10.688 -7.293 3.643 1 97 155 ARG B O 1
ATOM 2514 N N . VAL B 1 156 ? -12.008 -6.164 5.141 1 97.94 156 VAL B N 1
ATOM 2515 C CA . VAL B 1 156 ? -10.891 -5.773 5.988 1 97.94 156 VAL B CA 1
ATOM 2516 C C . VAL B 1 156 ? -10.336 -6.996 6.715 1 97.94 156 VAL B C 1
ATOM 2518 O O . VAL B 1 156 ? -11.102 -7.867 7.141 1 97.94 156 VAL B O 1
ATOM 2521 N N . SER B 1 157 ? -9.062 -6.996 6.879 1 97.69 157 SER B N 1
ATOM 2522 C CA . SER B 1 157 ? -8.43 -8.102 7.594 1 97.69 157 SER B CA 1
ATOM 2523 C C . SER B 1 157 ? -8.938 -8.195 9.031 1 97.69 157 SER B C 1
ATOM 2525 O O . SER B 1 157 ? -9.195 -7.172 9.664 1 97.69 157 SER B O 1
ATOM 2527 N N . ASP B 1 158 ? -8.859 -9.359 9.578 1 95.38 158 ASP B N 1
ATOM 2528 C CA . ASP B 1 158 ? -9.336 -9.609 10.938 1 95.38 158 ASP B CA 1
ATOM 2529 C C . ASP B 1 158 ? -8.406 -8.961 11.961 1 95.38 158 ASP B C 1
ATOM 2531 O O . ASP B 1 158 ? -8.742 -8.883 13.148 1 95.38 158 ASP B O 1
ATOM 2535 N N . LEU B 1 159 ? -7.32 -8.539 11.469 1 91.56 159 LEU B N 1
ATOM 2536 C CA . LEU B 1 159 ? -6.375 -7.859 12.352 1 91.56 159 LEU B CA 1
ATOM 2537 C C . LEU B 1 159 ? -6.957 -6.543 12.859 1 91.56 159 LEU B C 1
ATOM 2539 O O . LEU B 1 159 ? -6.477 -5.992 13.852 1 91.56 159 LEU B O 1
ATOM 2543 N N . TYR B 1 160 ? -7.906 -6.105 12.117 1 89.44 160 TYR B N 1
ATOM 2544 C CA . TYR B 1 160 ? -8.531 -4.836 12.484 1 89.44 160 TYR B CA 1
ATOM 2545 C C . TYR B 1 160 ? -9.898 -5.066 13.117 1 89.44 160 TYR B C 1
ATOM 2547 O O . TYR B 1 160 ? -10.648 -5.949 12.688 1 89.44 160 TYR B O 1
ATOM 2555 N N . THR B 1 161 ? -10.094 -4.855 14.516 1 68.94 161 THR B N 1
ATOM 2556 C CA . THR B 1 161 ? -11.336 -5.055 15.25 1 68.94 161 THR B CA 1
ATOM 2557 C C . THR B 1 161 ? -12.172 -3.777 15.258 1 68.94 161 THR B C 1
ATOM 2559 O O . THR B 1 161 ? -11.672 -2.709 15.625 1 68.94 161 THR B O 1
ATOM 2562 N N . PHE B 1 162 ? -13.195 -3.787 14.297 1 57.62 162 PHE B N 1
ATOM 2563 C CA . PHE B 1 162 ? -14.055 -2.625 14.477 1 57.62 162 PHE B CA 1
ATOM 2564 C C . PHE B 1 162 ? -15.125 -2.902 15.531 1 57.62 162 PHE B C 1
ATOM 2566 O O . PHE B 1 162 ? -15.508 -4.055 15.75 1 57.62 162 PHE B O 1
#

Secondary structure (DSSP, 8-state):
--PPPEEEEETTEEEEE--BS-S-EEE----TT-EEEEES-BS-EEEE--SEESEEEEES-BS-EEEESEESSEEEEES-EEEEEEESS---EEEEES-EEEEEEE-TT--EEEEEEES-EEEEEEEE-TTS-EEEEEEP-EEEEEEETTEEEEEE-TTS--/--PPPEEEEETTEEEEE--BS-S-EEE----TT-EEEEES-BS-EEEE--SEESEEEEES-BS-EEEESEESSEEEEES-EEEEEEESS---EEEEES-EEEEEEE-TT--EEEEEEES-EEEEEEEE-TTS-EEEEEEP-EEEEEEETTEEEEEE-TTS--

Nearest PDB structures (foldseek):
  1k8f-assembly2_D  TM=9.600E-01  e=1.826E-14  Homo sapiens
  2b0r-assembly1_A  TM=9.411E-01  e=1.585E-12  Cryptosporidium parvum
  6fm2-assembly1_B-2  TM=9.445E-01  e=3.915E-12  Mus musculus
  1kq5-assembly1_A  TM=8.886E-01  e=5.496E-12  Saccharomyces cerevisiae
  2b0r-assembly1_B  TM=9.419E-01  e=5.574E-11  Cryptosporidium parvum

pLDDT: mean 96.53, std 6.88, range [43.53, 99.0]

Radius of gyration: 23.64 Å; Cα contacts (8 Å, |Δi|>4): 956; chains: 2; bounding box: 50×68×46 Å

Sequence (324 aa):
MTSQGAVKLKDNQWEVSNYKNEKKVTLDQVQVNNAVNIYHCEGTTFVIENEKFKSLAMHKCTNCNVVLKNLISSIEIISSSKVKVQVLGNCSSISIDKSTGVQIYLSKENKESEFTTALSSEMNIHFENENGEWTEVTIPEQFQHRLVNGKLTTRVSDLYTFMTSQGAVKLKDNQWEVSNYKNEKKVTLDQVQVNNAVNIYHCEGTTFVIENEKFKSLAMHKCTNCNVVLKNLISSIEIISSSKVKVQVLGNCSSISIDKSTGVQIYLSKENKESEFTTALSSEMNIHFENENGEWTEVTIPEQFQHRLVNGKLTTRVSDLYTF